Protein AF-A0A7K2T703-F1 (afdb_monomer)

Foldseek 3Di:
DALVVCCVVAPFFFWKWFWPPDDCVVDVPTATAGWTFHDRWDQDPVRFTWTDTPQDPDIGGVVRIGGDDPVVSVVCVVVVSHPRDQPFDKADAPPPVDPDIDGGDRVVPVLVSVLVNQQCCCAPVVRDDDPVSVVVCVVVVHDHRPSVVVVVVDPDDDDDDDDDDDDPVRVVVVVVVPDDPDVVVVVVVVVVVVVVVVVVVVVVVVVVVVVVVVVVCVVCVVVVVPPPPDDDDPPPPWWWWKAFLVRFIWIWDDADPNWTWIFTPDDPDTDIDTQVVRCVVRVHIDTPDTHD

Nearest PDB structures (foldseek):
  5xgg-assembly6_F  TM=4.079E-01  e=2.527E+00  Entamoeba histolytica
  5xgg-assembly1_A  TM=3.716E-01  e=1.627E+00  Entamoeba histolytica
  2otg-assembly1_A  TM=4.775E-01  e=7.596E+00  Placopecten magellanicus
  6a9c-assembly1_A  TM=3.805E-01  e=3.516E+00  Entamoeba histolytica
  1sr6-assembly1_A  TM=4.578E-01  e=8.479E+00  Argopecten irradians

pLDDT: mean 86.06, std 14.54, range [39.78, 98.56]

Solvent-accessible surface area (backbone atoms only — not comparable to full-atom values): 17291 Å² total; per-residue (Å²): 126,55,25,72,61,46,45,75,77,46,57,63,61,38,34,29,41,36,26,70,95,42,47,63,91,78,37,90,81,41,50,40,32,63,39,29,30,68,38,66,46,38,73,44,97,87,72,46,29,25,30,34,38,61,91,51,92,59,72,37,49,50,93,38,46,47,80,47,52,68,68,58,44,52,52,40,53,74,70,57,66,28,69,53,72,72,53,55,48,66,49,66,55,88,51,89,90,50,89,57,66,48,83,44,48,42,60,91,43,51,69,59,52,53,42,55,53,42,44,49,34,27,65,79,67,68,41,76,72,50,73,66,53,54,52,49,30,61,75,74,70,48,85,76,52,76,63,54,72,59,53,79,77,59,90,70,97,70,89,83,80,90,71,81,92,64,54,75,64,54,50,52,53,54,62,54,69,75,70,70,92,53,70,70,58,53,54,52,50,54,51,51,52,54,50,51,55,50,53,52,50,53,51,50,55,51,50,50,53,50,48,53,50,51,50,53,49,66,75,41,59,64,80,72,64,70,68,71,84,74,83,85,57,90,83,63,82,53,31,44,30,33,36,33,57,79,72,51,46,30,34,49,76,52,76,56,97,92,40,47,32,25,28,54,75,75,69,101,66,78,60,75,38,49,49,67,59,49,18,69,74,42,74,30,64,42,80,78,49,70,44,126

Secondary structure (DSSP, 8-state):
--HHHHHHH--TT-EEEE-SSS-TTT-TT---EEEEB-S--EE-TTS-EEE-BTT-SS-EEGGGEEE--HHHHHHHHHTT-S-----EEEEE-S-TT---EEEEEEGGGHHHHHHHHHHHHHHHS--PPPHHHHHHHHHHTPPPPHHHHHHTT--S-----------HHHHHHHHHHTT---HHHHHHHHHHHHHHHHHHHHHHHHHHHHHHHHHHHHH-GGGGT-PPPPP--TT--PEEEEEETTS-EEEEEEEETTEEEEEESS-SS---EEHHHHHHHHS-EEEEEEE-

Sequence (292 aa):
MSAKRWNASYPVGTPVFAYPGFRPEDASDARRLVTRTRTAAQQSSSGDPVVWVEGEGSYIVLTHVDPVTEAEWEKARAAGDGGGRVNISPVYCPDTSCFWSVHGIPDVYAEARAYHLSSHRAEEHGEPLTAEQVAYAKRVGHPLPNSLDTAAEKHDGQPVDSAPSRTVLDRARHALTARMTNAGLRVALESVTAHAARLEAERHTTNEALSEAVEALHADPDQTAEAPPRDDDASDNRRRLYLDGKGTAWISLYHDDGTEWIVPVQGEVAIERDARHVADETGSLREIGRCW

Radius of gyration: 30.08 Å; Cα contacts (8 Å, |Δi|>4): 348; chains: 1; bounding box: 68×64×77 Å

Mean predicted aligned error: 15.78 Å

Structure (mmCIF, N/CA/C/O backbone):
data_AF-A0A7K2T703-F1
#
_entry.id   AF-A0A7K2T703-F1
#
loop_
_atom_site.group_PDB
_atom_site.id
_atom_site.type_symbol
_atom_site.label_atom_id
_atom_site.label_alt_id
_atom_site.label_comp_id
_atom_site.label_asym_id
_atom_site.label_entity_id
_atom_site.label_seq_id
_atom_site.pdbx_PDB_ins_code
_atom_site.Cartn_x
_atom_site.Cartn_y
_atom_site.Cartn_z
_atom_site.occupancy
_atom_site.B_iso_or_equiv
_atom_site.auth_seq_id
_atom_site.auth_comp_id
_atom_site.auth_asym_id
_atom_site.auth_atom_id
_atom_site.pdbx_PDB_model_num
ATOM 1 N N . MET A 1 1 ? 19.958 -15.960 -21.373 1.00 93.19 1 MET A N 1
ATOM 2 C CA . MET A 1 1 ? 18.902 -16.109 -22.409 1.00 93.19 1 MET A CA 1
ATOM 3 C C . MET A 1 1 ? 18.399 -14.720 -22.773 1.00 93.19 1 MET A C 1
ATOM 5 O O . MET A 1 1 ? 18.136 -13.973 -21.850 1.00 93.19 1 MET A O 1
ATOM 9 N N . SER A 1 2 ? 18.317 -14.334 -24.054 1.00 97.56 2 SER A N 1
ATOM 10 C CA . SER A 1 2 ? 17.863 -12.979 -24.431 1.00 97.56 2 SER A CA 1
ATOM 11 C C . SER A 1 2 ? 16.342 -12.820 -24.330 1.00 97.56 2 SER A C 1
ATOM 13 O O . SER A 1 2 ? 15.610 -13.799 -24.488 1.00 97.56 2 SER A O 1
ATOM 15 N N . ALA A 1 3 ? 15.863 -11.581 -24.158 1.00 97.69 3 ALA A N 1
ATOM 16 C CA . ALA A 1 3 ? 14.432 -11.264 -24.102 1.00 97.69 3 ALA A CA 1
ATOM 17 C C . ALA A 1 3 ? 13.675 -11.726 -25.363 1.00 97.69 3 ALA A C 1
ATOM 19 O O . ALA A 1 3 ? 12.614 -12.338 -25.273 1.00 97.69 3 ALA A O 1
ATOM 20 N N . LYS A 1 4 ? 14.266 -11.531 -26.553 1.00 98.06 4 LYS A N 1
ATOM 21 C CA . LYS A 1 4 ? 13.686 -11.996 -27.825 1.00 98.06 4 LYS A CA 1
ATOM 22 C C . LYS A 1 4 ? 13.500 -13.515 -27.856 1.00 98.06 4 LYS A C 1
ATOM 24 O O . LYS A 1 4 ? 12.464 -13.990 -28.310 1.00 98.06 4 LYS A O 1
ATOM 29 N N . ARG A 1 5 ? 14.497 -14.276 -27.387 1.00 98.31 5 ARG A N 1
ATOM 30 C CA . ARG A 1 5 ? 14.418 -15.743 -27.344 1.00 98.31 5 ARG A CA 1
ATOM 31 C C . ARG A 1 5 ? 13.380 -16.212 -26.326 1.00 98.31 5 ARG A C 1
ATOM 33 O O . ARG A 1 5 ? 12.645 -17.138 -26.630 1.00 98.31 5 ARG A O 1
ATOM 40 N N . TRP A 1 6 ? 13.300 -15.556 -25.169 1.00 98.31 6 TRP A N 1
ATOM 41 C CA . TRP A 1 6 ? 12.278 -15.839 -24.162 1.00 98.31 6 TRP A CA 1
ATOM 42 C C . TRP A 1 6 ? 10.866 -15.641 -24.713 1.00 98.31 6 TRP A C 1
ATOM 44 O O . TRP A 1 6 ? 10.077 -16.576 -24.698 1.00 98.31 6 TRP A O 1
ATOM 54 N N . ASN A 1 7 ? 10.575 -14.466 -25.278 1.00 98.25 7 ASN A N 1
ATOM 55 C CA . ASN A 1 7 ? 9.239 -14.132 -25.785 1.00 98.25 7 ASN A CA 1
ATOM 56 C C . ASN A 1 7 ? 8.781 -15.046 -26.931 1.00 98.25 7 ASN A C 1
ATOM 58 O O . ASN A 1 7 ? 7.585 -15.237 -27.118 1.00 98.25 7 ASN A O 1
ATOM 62 N N . ALA A 1 8 ? 9.718 -15.613 -27.697 1.00 98.06 8 ALA A N 1
ATOM 63 C CA . ALA A 1 8 ? 9.401 -16.594 -28.732 1.00 98.06 8 ALA A CA 1
ATOM 64 C C . ALA A 1 8 ? 8.949 -17.949 -28.153 1.00 98.06 8 ALA A C 1
ATOM 66 O O . ALA A 1 8 ? 8.177 -18.654 -28.795 1.00 98.06 8 ALA A O 1
ATOM 67 N N . SER A 1 9 ? 9.435 -18.314 -26.964 1.00 98.25 9 SER A N 1
ATOM 68 C CA . SER A 1 9 ? 9.106 -19.573 -26.284 1.00 98.25 9 SER A CA 1
ATOM 69 C C . SER A 1 9 ? 7.953 -19.438 -25.286 1.00 98.25 9 SER A C 1
ATOM 71 O O . SER A 1 9 ? 7.211 -20.396 -25.094 1.00 98.25 9 SER A O 1
ATOM 73 N N . TYR A 1 10 ? 7.816 -18.275 -24.646 1.00 98.25 10 TYR A N 1
ATOM 74 C CA . TYR A 1 10 ? 6.985 -18.078 -23.459 1.00 98.25 10 TYR A CA 1
ATOM 75 C C . TYR A 1 10 ? 6.178 -16.773 -23.577 1.00 98.25 10 TYR A C 1
ATOM 77 O O . TYR A 1 10 ? 6.732 -15.688 -23.361 1.00 98.25 10 TYR A O 1
ATOM 85 N N . PRO A 1 11 ? 4.881 -16.835 -23.939 1.00 98.19 11 PRO A N 1
ATOM 86 C CA . PRO A 1 11 ? 4.029 -15.650 -24.006 1.00 98.19 11 PRO A CA 1
ATOM 87 C C . PRO A 1 11 ? 3.750 -15.055 -22.613 1.00 98.19 11 PRO A C 1
ATOM 89 O O . PRO A 1 11 ? 4.030 -15.658 -21.574 1.00 98.19 11 PRO A O 1
ATOM 92 N N . VAL A 1 12 ? 3.169 -13.855 -22.575 1.00 98.50 12 VAL A N 1
ATOM 93 C CA . VAL A 1 12 ? 2.654 -13.259 -21.329 1.00 98.50 12 VAL A CA 1
ATOM 94 C C . VAL A 1 12 ? 1.600 -14.183 -20.707 1.00 98.50 12 VAL A C 1
ATOM 96 O O . VAL A 1 12 ? 0.804 -14.776 -21.432 1.00 98.50 12 VAL A O 1
ATOM 99 N N . GLY A 1 13 ? 1.608 -14.326 -19.381 1.00 97.75 13 GLY A N 1
ATOM 100 C CA . GLY A 1 13 ? 0.759 -15.265 -18.642 1.00 97.75 13 GLY A CA 1
ATOM 101 C C . GLY A 1 13 ? 1.378 -16.654 -18.445 1.00 97.75 13 GLY A C 1
ATOM 102 O O . GLY A 1 13 ? 0.741 -17.522 -17.839 1.00 97.75 13 GLY A O 1
ATOM 103 N N . THR A 1 14 ? 2.611 -16.874 -18.922 1.00 98.50 14 THR A N 1
ATOM 104 C CA . THR A 1 14 ? 3.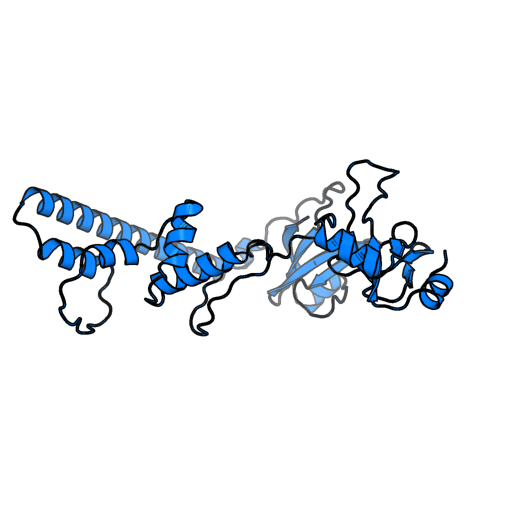345 -18.133 -18.712 1.00 98.50 14 THR A CA 1
ATOM 105 C C . THR A 1 14 ? 3.534 -18.387 -17.209 1.00 98.50 14 THR A C 1
ATOM 107 O O . THR A 1 14 ? 4.021 -17.485 -16.516 1.00 98.50 14 THR A O 1
ATOM 110 N N . PRO A 1 15 ? 3.179 -19.582 -16.696 1.00 98.31 15 PRO A N 1
ATOM 111 C CA . PRO A 1 15 ? 3.488 -19.987 -15.329 1.00 98.31 15 PRO A CA 1
ATOM 112 C C . PRO A 1 15 ? 4.994 -20.030 -15.077 1.00 98.31 15 PRO A C 1
ATOM 114 O O . PRO A 1 15 ? 5.756 -20.585 -15.872 1.00 98.31 15 PRO A O 1
ATOM 117 N N . VAL A 1 16 ? 5.432 -19.457 -13.960 1.00 98.12 16 VAL A N 1
ATOM 118 C CA . VAL A 1 16 ? 6.849 -19.404 -13.588 1.00 98.12 16 VAL A CA 1
ATOM 119 C C . VAL A 1 16 ? 7.045 -19.622 -12.090 1.00 98.12 16 VAL A C 1
ATOM 121 O O . VAL A 1 16 ? 6.192 -19.265 -11.268 1.00 98.12 16 VAL A O 1
ATOM 124 N N . PHE A 1 17 ? 8.217 -20.139 -11.732 1.00 97.56 17 PHE A N 1
ATOM 125 C CA . PHE A 1 17 ? 8.816 -19.887 -10.428 1.00 97.56 17 PHE A CA 1
ATOM 126 C C . PHE A 1 17 ? 9.772 -18.707 -10.555 1.00 97.56 17 PHE A C 1
ATOM 128 O O . PHE A 1 17 ? 10.657 -18.715 -11.409 1.00 97.56 17 PHE A O 1
ATOM 135 N N . ALA A 1 18 ? 9.576 -17.678 -9.737 1.00 97.19 18 ALA A N 1
ATOM 136 C CA . ALA A 1 18 ? 10.393 -16.473 -9.784 1.00 97.19 18 ALA A CA 1
ATOM 137 C C . ALA A 1 18 ? 11.073 -16.211 -8.439 1.00 97.19 18 ALA A C 1
ATOM 139 O O . ALA A 1 18 ? 10.474 -16.446 -7.388 1.00 97.19 18 ALA A O 1
ATOM 140 N N . TYR A 1 19 ? 12.308 -15.711 -8.481 1.00 96.81 19 TYR A N 1
ATOM 141 C CA . TYR A 1 19 ? 13.155 -15.525 -7.300 1.00 96.81 19 TYR A CA 1
ATOM 142 C C . TYR A 1 19 ? 13.650 -14.073 -7.215 1.00 96.81 19 TYR A C 1
ATOM 144 O O . TYR A 1 19 ? 14.716 -13.737 -7.746 1.00 96.81 19 TYR A O 1
ATOM 152 N N . PRO A 1 20 ? 12.867 -13.164 -6.601 1.00 95.50 20 PRO A N 1
ATOM 153 C CA . PRO A 1 20 ? 13.297 -11.787 -6.393 1.00 95.50 20 PRO A CA 1
ATOM 154 C C . PRO A 1 20 ? 14.575 -11.739 -5.544 1.00 95.50 20 PRO A C 1
ATOM 156 O O . PRO A 1 20 ? 14.622 -12.310 -4.457 1.00 95.50 20 PRO A O 1
ATOM 159 N N . GLY A 1 21 ? 15.603 -11.040 -6.025 1.00 94.00 21 GLY A N 1
ATOM 160 C CA . GLY A 1 21 ? 16.877 -10.884 -5.315 1.00 94.00 21 GLY A CA 1
ATOM 161 C C . GLY A 1 21 ? 17.908 -11.955 -5.668 1.00 94.00 21 GLY A C 1
ATOM 162 O O . GLY A 1 21 ? 18.882 -11.633 -6.337 1.00 94.00 21 GLY A O 1
ATOM 163 N N . PHE A 1 22 ? 17.705 -13.204 -5.248 1.00 95.06 22 PHE A N 1
ATOM 164 C CA . PHE A 1 22 ? 18.690 -14.292 -5.382 1.00 95.06 22 PHE A CA 1
ATOM 165 C C . PHE A 1 22 ? 18.015 -15.664 -5.504 1.00 95.06 22 PHE A C 1
ATOM 167 O O . PHE A 1 22 ? 16.868 -15.831 -5.082 1.00 95.06 22 PHE A O 1
ATOM 174 N N . ARG A 1 23 ? 18.706 -16.641 -6.110 1.00 96.81 23 ARG A N 1
ATOM 175 C CA . ARG A 1 23 ? 18.174 -17.998 -6.290 1.00 96.81 23 ARG A CA 1
ATOM 176 C C . ARG A 1 23 ? 18.425 -18.867 -5.040 1.00 96.81 23 ARG A C 1
ATOM 178 O O . ARG A 1 23 ? 19.314 -18.552 -4.248 1.00 96.81 23 ARG A O 1
ATOM 185 N N . PRO A 1 24 ? 17.674 -19.968 -4.842 1.00 94.94 24 PRO A N 1
ATOM 186 C CA . PRO A 1 24 ? 17.851 -20.863 -3.691 1.00 94.94 24 PRO A CA 1
ATOM 187 C C . PRO A 1 24 ? 19.241 -21.499 -3.570 1.00 94.94 24 PRO A C 1
ATOM 189 O O . PRO A 1 24 ? 19.661 -21.847 -2.470 1.00 94.94 24 PRO A O 1
ATOM 192 N N . GLU A 1 25 ? 19.958 -21.663 -4.682 1.00 95.94 25 GLU A N 1
ATOM 193 C CA . GLU A 1 25 ? 21.351 -22.119 -4.691 1.00 95.94 25 GLU A CA 1
ATOM 194 C C . GLU A 1 25 ? 22.343 -21.079 -4.149 1.00 95.94 25 GLU A C 1
ATOM 196 O O . GLU A 1 25 ? 23.418 -21.460 -3.686 1.00 95.94 25 GLU A O 1
ATOM 201 N N . ASP A 1 26 ? 21.979 -19.794 -4.168 1.00 95.25 26 ASP A N 1
ATOM 202 C CA . ASP A 1 26 ? 22.829 -18.698 -3.702 1.00 95.25 26 ASP A CA 1
ATOM 203 C C . ASP A 1 26 ? 22.584 -18.379 -2.220 1.00 95.25 26 ASP A C 1
ATOM 205 O O . ASP A 1 26 ? 23.511 -17.994 -1.506 1.00 95.25 26 ASP A O 1
ATOM 209 N N . ALA A 1 27 ? 21.348 -18.557 -1.737 1.00 92.12 27 ALA A N 1
ATOM 210 C CA . ALA A 1 27 ? 21.012 -18.417 -0.324 1.00 92.12 27 ALA A CA 1
ATOM 211 C C . ALA A 1 27 ? 19.783 -19.247 0.072 1.00 92.12 27 ALA A C 1
ATOM 213 O O . ALA A 1 27 ? 18.771 -19.308 -0.628 1.00 92.12 27 ALA A O 1
ATOM 214 N N . SER A 1 28 ? 19.858 -19.871 1.248 1.00 89.69 28 SER A N 1
ATOM 215 C CA . SER A 1 28 ? 18.841 -20.807 1.740 1.00 89.69 28 SER A CA 1
ATOM 216 C C . SER A 1 28 ? 17.505 -20.157 2.107 1.00 89.69 28 SER A C 1
ATOM 218 O O . SER A 1 28 ? 16.508 -20.855 2.255 1.00 89.69 28 SER A O 1
ATOM 220 N N . ASP A 1 29 ? 17.486 -18.840 2.298 1.00 87.62 29 ASP A N 1
ATOM 221 C CA . ASP A 1 29 ? 16.301 -18.036 2.598 1.00 87.62 29 ASP A CA 1
ATOM 222 C C . ASP A 1 29 ? 15.707 -17.368 1.345 1.00 87.62 29 ASP A C 1
ATOM 224 O O . ASP A 1 29 ? 14.839 -16.499 1.454 1.00 87.62 29 ASP A O 1
ATOM 228 N N . ALA A 1 30 ? 16.136 -17.785 0.146 1.00 91.19 30 ALA A N 1
ATOM 229 C CA . ALA A 1 30 ? 15.615 -17.269 -1.112 1.00 91.19 30 ALA A CA 1
ATOM 230 C C . ALA A 1 30 ? 14.094 -17.409 -1.193 1.00 91.19 30 ALA A C 1
ATOM 232 O O . ALA A 1 30 ? 13.519 -18.501 -1.124 1.00 91.19 30 ALA A O 1
ATOM 233 N N . ARG A 1 31 ? 13.427 -16.276 -1.405 1.00 93.06 31 ARG A N 1
ATOM 234 C CA . ARG A 1 31 ? 11.978 -16.226 -1.565 1.00 93.06 31 ARG A CA 1
ATOM 235 C C . ARG A 1 31 ? 11.591 -16.743 -2.950 1.00 93.06 31 ARG A C 1
ATOM 237 O O . ARG A 1 31 ? 11.877 -16.103 -3.958 1.00 93.06 31 ARG A O 1
ATOM 244 N N . ARG A 1 32 ? 10.861 -17.860 -2.998 1.00 94.69 32 ARG A N 1
ATOM 245 C CA . ARG A 1 32 ? 10.239 -18.375 -4.228 1.00 94.69 32 ARG A CA 1
ATOM 246 C C . ARG A 1 32 ? 8.814 -17.852 -4.392 1.00 94.69 32 ARG A C 1
ATOM 248 O O . ARG A 1 32 ? 7.971 -18.029 -3.513 1.00 94.69 32 ARG A O 1
ATOM 255 N N . LEU A 1 33 ? 8.523 -17.265 -5.548 1.00 94.81 33 LEU A N 1
ATOM 256 C CA . LEU A 1 33 ? 7.176 -16.914 -5.990 1.00 94.81 33 LEU A CA 1
ATOM 257 C C . LEU A 1 33 ? 6.643 -17.984 -6.942 1.00 94.81 33 LEU A C 1
ATOM 259 O O . LEU A 1 33 ? 7.320 -18.345 -7.900 1.00 94.81 33 LEU A O 1
ATOM 263 N N . VAL A 1 34 ? 5.412 -18.439 -6.715 1.00 95.38 34 VAL A N 1
ATOM 264 C CA . VAL A 1 34 ? 4.652 -19.272 -7.659 1.00 95.38 34 VAL A CA 1
ATOM 265 C C . VAL A 1 34 ? 3.646 -18.352 -8.347 1.00 95.38 34 VAL A C 1
ATOM 267 O O . VAL A 1 34 ? 2.673 -17.933 -7.727 1.00 95.38 34 VAL A O 1
ATOM 270 N N . THR A 1 35 ? 3.924 -17.945 -9.587 1.00 95.81 35 THR A N 1
ATOM 271 C CA . THR A 1 35 ? 3.255 -16.793 -10.225 1.00 95.81 35 THR A CA 1
ATOM 272 C C . THR A 1 35 ? 3.228 -16.927 -11.755 1.00 95.81 35 THR A C 1
ATOM 274 O O . THR A 1 35 ? 3.593 -17.972 -12.294 1.00 95.81 35 THR A O 1
ATOM 277 N N . ARG A 1 36 ? 2.758 -15.897 -12.463 1.00 98.12 36 ARG A N 1
ATOM 278 C CA . ARG A 1 36 ? 2.751 -15.795 -13.928 1.00 98.12 36 ARG A CA 1
ATOM 279 C C . ARG A 1 36 ? 3.462 -14.535 -14.393 1.00 98.12 36 ARG A C 1
ATOM 281 O O . ARG A 1 36 ? 3.519 -13.535 -13.674 1.00 98.12 36 ARG A O 1
ATOM 288 N N . THR A 1 37 ? 3.984 -14.560 -15.616 1.00 98.25 37 THR A N 1
ATOM 289 C CA . THR A 1 37 ? 4.517 -13.351 -16.256 1.00 98.25 37 THR A CA 1
ATOM 290 C C . THR A 1 37 ? 3.392 -12.357 -16.560 1.00 98.25 37 THR A C 1
ATOM 292 O O . THR A 1 37 ? 2.384 -12.706 -17.168 1.00 98.25 37 THR A O 1
ATOM 295 N N . ARG A 1 38 ? 3.573 -11.095 -16.163 1.00 98.06 38 ARG A N 1
ATOM 296 C CA . ARG A 1 38 ? 2.638 -9.983 -16.411 1.00 98.06 38 ARG A CA 1
ATOM 297 C C . ARG A 1 38 ? 2.985 -9.196 -17.675 1.00 98.06 38 ARG A C 1
ATOM 299 O O . ARG A 1 38 ? 2.127 -8.538 -18.253 1.00 98.06 38 ARG A O 1
ATOM 306 N N . THR A 1 39 ? 4.242 -9.245 -18.110 1.00 98.19 39 THR A N 1
ATOM 307 C CA . THR A 1 39 ? 4.729 -8.526 -19.294 1.00 98.19 39 THR A CA 1
ATOM 308 C C . THR A 1 39 ? 5.497 -9.457 -20.220 1.00 98.19 39 THR A C 1
ATOM 310 O O . THR A 1 39 ? 5.938 -10.535 -19.821 1.00 98.19 39 THR A O 1
ATOM 313 N N . ALA A 1 40 ? 5.709 -9.018 -21.462 1.00 98.44 40 ALA A N 1
ATOM 314 C CA . ALA A 1 40 ? 6.769 -9.588 -22.283 1.00 98.44 40 ALA A CA 1
ATOM 315 C C . ALA A 1 40 ? 8.130 -9.300 -21.624 1.00 98.44 40 ALA A C 1
ATOM 317 O O . ALA A 1 40 ? 8.278 -8.300 -20.911 1.00 98.44 40 ALA A O 1
ATOM 318 N N . ALA A 1 41 ? 9.122 -10.153 -21.868 1.00 98.50 41 ALA A N 1
ATOM 319 C CA . ALA A 1 41 ? 10.489 -9.882 -21.457 1.00 98.50 41 ALA A CA 1
ATOM 320 C C . ALA A 1 41 ? 11.048 -8.681 -22.232 1.00 98.50 41 ALA A C 1
ATOM 322 O O . ALA A 1 41 ? 10.825 -8.554 -23.442 1.00 98.50 41 ALA A O 1
ATOM 323 N N . GLN A 1 42 ? 11.790 -7.822 -21.542 1.00 98.31 42 GLN A N 1
ATOM 324 C CA . GLN A 1 42 ? 12.392 -6.602 -22.079 1.00 98.31 42 GLN A CA 1
ATOM 325 C C . GLN A 1 42 ? 13.859 -6.500 -21.658 1.00 98.31 42 GLN A C 1
ATOM 327 O O . GLN A 1 42 ? 14.325 -7.260 -20.814 1.00 98.31 42 GLN A O 1
ATOM 332 N N . GLN A 1 43 ? 14.595 -5.582 -22.275 1.00 98.31 43 GLN A N 1
ATOM 333 C CA . GLN A 1 43 ? 15.959 -5.254 -21.877 1.00 98.31 43 GLN A CA 1
ATOM 334 C C . GLN A 1 43 ? 15.899 -4.154 -20.809 1.00 98.31 43 GLN A C 1
ATOM 336 O O . GLN A 1 43 ? 15.307 -3.107 -21.063 1.00 98.31 43 GLN A O 1
ATOM 341 N N . SER A 1 44 ? 16.473 -4.381 -19.629 1.00 96.94 44 SER A N 1
ATOM 342 C CA . SER A 1 44 ? 16.646 -3.330 -18.623 1.00 96.94 44 SER A CA 1
ATOM 343 C C . SER A 1 44 ? 17.663 -2.286 -19.095 1.00 96.94 44 SER A C 1
ATOM 345 O O . SER A 1 44 ? 18.453 -2.528 -20.013 1.00 96.94 44 SER A O 1
ATOM 347 N N . SER A 1 45 ? 17.704 -1.141 -18.413 1.00 93.94 45 SER A N 1
ATOM 348 C CA . SER A 1 45 ? 18.747 -0.126 -18.609 1.00 93.94 45 SER A CA 1
ATOM 349 C C . SER A 1 45 ? 20.160 -0.643 -18.305 1.00 93.94 45 SER A C 1
ATOM 351 O O . SER A 1 45 ? 21.117 -0.144 -18.890 1.00 93.94 45 SER A O 1
ATOM 353 N N . SER A 1 46 ? 20.302 -1.666 -17.453 1.00 94.19 46 SER A N 1
ATOM 354 C CA . SER A 1 46 ? 21.583 -2.334 -17.169 1.00 94.19 46 SER A CA 1
ATOM 355 C C . SER A 1 46 ? 22.033 -3.305 -18.265 1.00 94.19 46 SER A C 1
ATOM 357 O O . SER A 1 46 ? 23.151 -3.807 -18.210 1.00 94.19 46 SER A O 1
ATOM 359 N N . GLY A 1 47 ? 21.193 -3.579 -19.269 1.00 96.69 47 GLY A N 1
ATOM 360 C CA . GLY A 1 47 ? 21.508 -4.557 -20.310 1.00 96.69 47 GLY A CA 1
ATOM 361 C C . GLY A 1 47 ? 21.176 -6.003 -19.930 1.00 96.69 47 GLY A C 1
ATOM 362 O O . GLY A 1 47 ? 21.545 -6.922 -20.666 1.00 96.69 47 GLY A O 1
ATOM 363 N N . ASP A 1 48 ? 20.377 -6.218 -18.882 1.00 98.06 48 ASP A N 1
ATOM 364 C CA . ASP A 1 48 ? 19.875 -7.538 -18.487 1.00 98.06 48 ASP A CA 1
ATOM 365 C C . ASP A 1 48 ? 18.463 -7.798 -19.028 1.00 98.06 48 ASP A C 1
ATOM 367 O O . ASP A 1 48 ? 17.630 -6.889 -19.077 1.00 98.06 48 ASP A O 1
ATOM 371 N N . PRO A 1 49 ? 18.152 -9.016 -19.491 1.00 98.31 49 PRO A N 1
ATOM 372 C CA . PRO A 1 49 ? 16.805 -9.352 -19.915 1.00 98.31 49 PRO A CA 1
ATOM 373 C C . PRO A 1 49 ? 15.935 -9.613 -18.681 1.00 98.31 49 PRO A C 1
ATOM 375 O O . PRO A 1 49 ? 16.275 -10.451 -17.845 1.00 98.31 49 PRO A O 1
ATOM 378 N N . VAL A 1 50 ? 14.804 -8.920 -18.577 1.00 98.50 50 VAL A N 1
ATOM 379 C CA . VAL A 1 50 ? 13.942 -8.894 -17.387 1.00 98.50 50 VAL A CA 1
ATOM 380 C C . VAL A 1 50 ? 12.471 -9.106 -17.741 1.00 98.50 50 VAL A C 1
ATOM 382 O O . VAL A 1 50 ? 12.061 -8.876 -18.879 1.00 98.50 50 VAL A O 1
ATOM 385 N N . VAL A 1 51 ? 11.663 -9.517 -16.766 1.00 98.56 51 VAL A N 1
ATOM 386 C CA . VAL A 1 51 ? 10.203 -9.656 -16.879 1.00 98.56 51 VAL A CA 1
ATOM 387 C C . VAL A 1 51 ? 9.526 -9.206 -15.584 1.00 98.56 51 VAL A C 1
ATOM 389 O O . VAL A 1 51 ? 10.111 -9.316 -14.510 1.00 98.56 51 VAL A O 1
ATOM 392 N N . TRP A 1 52 ? 8.289 -8.720 -15.656 1.00 98.12 52 TRP A N 1
ATOM 393 C CA . TRP A 1 52 ? 7.460 -8.501 -14.470 1.00 98.12 52 TRP A CA 1
ATOM 394 C C . TRP A 1 52 ? 6.546 -9.696 -14.257 1.00 98.12 52 TRP A C 1
ATOM 396 O O . TRP A 1 52 ? 6.036 -10.272 -15.220 1.00 98.12 52 TRP A O 1
ATOM 406 N N . VAL A 1 53 ? 6.294 -10.033 -12.998 1.00 97.38 53 VAL A N 1
ATOM 407 C CA . VAL A 1 53 ? 5.403 -11.129 -12.609 1.00 97.38 53 VAL A CA 1
ATOM 408 C C . VAL A 1 53 ? 4.259 -10.620 -11.740 1.00 97.38 53 VAL A C 1
ATOM 410 O O . VAL A 1 53 ? 4.331 -9.532 -11.166 1.00 97.38 53 VAL A O 1
ATOM 413 N N . GLU A 1 54 ? 3.176 -11.384 -11.657 1.00 94.88 54 GLU A N 1
ATOM 414 C CA . GLU A 1 54 ? 2.045 -11.042 -10.794 1.00 94.88 54 GLU A CA 1
ATOM 415 C C . GLU A 1 54 ? 2.463 -11.038 -9.313 1.00 94.88 54 GLU A C 1
ATOM 417 O O . GLU A 1 54 ? 3.209 -11.907 -8.854 1.00 94.88 54 GLU A O 1
ATOM 422 N N . GLY A 1 55 ? 1.981 -10.042 -8.564 1.00 90.00 55 GLY A N 1
ATOM 423 C CA . GLY A 1 55 ? 2.255 -9.879 -7.133 1.00 90.00 55 GLY A CA 1
ATOM 424 C C . GLY A 1 55 ? 3.607 -9.242 -6.777 1.00 90.00 55 GLY A C 1
ATOM 425 O O . GLY A 1 55 ? 3.807 -8.904 -5.608 1.00 90.00 55 GLY A O 1
ATOM 426 N N . GLU A 1 56 ? 4.504 -9.019 -7.743 1.00 94.31 56 GLU A N 1
ATOM 427 C CA . GLU A 1 56 ? 5.821 -8.407 -7.511 1.00 94.31 56 GLU A CA 1
ATOM 428 C C . GLU A 1 56 ? 5.918 -7.010 -8.146 1.00 94.31 56 GLU A C 1
ATOM 430 O O . GLU A 1 56 ? 5.451 -6.770 -9.264 1.00 94.31 56 GLU A O 1
ATOM 435 N N . GLY A 1 57 ? 6.457 -6.054 -7.382 1.00 92.31 57 GLY A N 1
ATOM 436 C CA . GLY A 1 57 ? 6.500 -4.645 -7.790 1.00 92.31 57 GLY A CA 1
ATOM 437 C C . GLY A 1 57 ? 7.657 -4.338 -8.740 1.00 92.31 57 GLY A C 1
ATOM 438 O O . GLY A 1 57 ? 7.528 -3.498 -9.631 1.00 92.31 57 GLY A O 1
ATOM 439 N N . SER A 1 58 ? 8.770 -5.045 -8.568 1.00 94.38 58 SER A N 1
ATOM 440 C CA . SER A 1 58 ? 9.975 -4.917 -9.379 1.00 94.38 58 SER A CA 1
ATOM 441 C C . SER A 1 58 ? 10.000 -5.921 -10.535 1.00 94.38 58 SER A C 1
ATOM 443 O O . SER A 1 58 ? 9.265 -6.911 -10.563 1.00 94.38 58 SER A O 1
ATOM 445 N N . TYR A 1 59 ? 10.854 -5.647 -11.521 1.00 96.94 59 TYR A N 1
ATOM 446 C CA . TYR A 1 59 ? 11.190 -6.633 -12.540 1.00 96.94 59 TYR A CA 1
ATOM 447 C C . TYR A 1 59 ? 12.124 -7.705 -11.973 1.00 96.94 59 TYR A C 1
ATOM 449 O O . TYR A 1 59 ? 12.876 -7.468 -11.029 1.00 96.94 59 TYR A O 1
ATOM 457 N N . ILE A 1 60 ? 12.111 -8.878 -12.599 1.00 98.00 60 ILE A N 1
ATOM 458 C CA . ILE A 1 60 ? 12.951 -10.021 -12.254 1.00 98.00 60 ILE A CA 1
ATOM 459 C C . ILE A 1 60 ? 13.800 -10.369 -13.476 1.00 98.00 60 ILE A C 1
ATOM 461 O O . ILE A 1 60 ? 13.282 -10.509 -14.587 1.00 98.00 60 ILE A O 1
ATOM 465 N N . VAL A 1 61 ? 15.114 -10.483 -13.283 1.00 98.06 61 VAL A N 1
ATOM 466 C CA . VAL A 1 61 ? 16.048 -10.895 -14.340 1.00 98.06 61 VAL A CA 1
ATOM 467 C C . VAL A 1 61 ? 15.710 -12.319 -14.776 1.00 98.06 61 VAL A C 1
ATOM 469 O O . VAL A 1 61 ? 15.442 -13.172 -13.938 1.00 98.06 61 VAL A O 1
ATOM 472 N N . LEU A 1 62 ? 15.732 -12.612 -16.081 1.00 98.25 62 LEU A N 1
ATOM 473 C CA . LEU A 1 62 ? 15.336 -13.927 -16.611 1.00 98.25 62 LEU A CA 1
ATOM 474 C C . LEU A 1 62 ? 16.197 -15.088 -16.098 1.00 98.25 62 LEU A C 1
ATOM 476 O O . LEU A 1 62 ? 15.780 -16.237 -16.178 1.00 98.25 62 LEU A O 1
ATOM 480 N N . THR A 1 63 ? 17.396 -14.820 -15.584 1.00 97.75 63 THR A N 1
ATOM 481 C CA . THR A 1 63 ? 18.205 -15.832 -14.894 1.00 97.75 63 THR A CA 1
ATOM 482 C C . THR A 1 63 ? 17.583 -16.271 -13.571 1.00 97.75 63 THR A C 1
ATOM 484 O O . THR A 1 63 ? 17.977 -17.308 -13.065 1.00 97.75 63 THR A O 1
ATOM 487 N N . HIS A 1 64 ? 16.627 -15.523 -13.016 1.00 97.88 64 HIS A N 1
ATOM 488 C CA . HIS A 1 64 ? 15.911 -15.792 -11.763 1.00 97.88 64 HIS A CA 1
ATOM 489 C C . HIS A 1 64 ? 14.437 -16.156 -12.018 1.00 97.88 64 HIS A C 1
ATOM 491 O O . HIS A 1 64 ? 13.583 -15.998 -11.142 1.00 97.88 64 HIS A O 1
ATOM 497 N N . VAL A 1 65 ? 14.114 -16.602 -13.234 1.00 98.25 65 VAL A N 1
ATOM 498 C CA . VAL A 1 65 ? 12.764 -17.014 -13.621 1.00 98.25 65 VAL A CA 1
ATOM 499 C C . VAL A 1 65 ? 12.843 -18.368 -14.307 1.00 98.25 65 VAL A C 1
ATOM 501 O O . VAL A 1 65 ? 13.419 -18.495 -15.386 1.00 98.25 65 VAL A O 1
ATOM 504 N N . ASP A 1 66 ? 12.218 -19.366 -13.695 1.00 98.06 66 ASP A N 1
ATOM 505 C CA . ASP A 1 66 ? 12.108 -20.708 -14.247 1.00 98.06 66 ASP A CA 1
ATOM 506 C C . ASP A 1 66 ? 10.689 -20.885 -14.813 1.00 98.06 66 ASP A C 1
ATOM 508 O O . ASP A 1 66 ? 9.725 -20.891 -14.041 1.00 98.06 66 ASP A O 1
ATOM 512 N N . PRO A 1 67 ? 10.512 -20.991 -16.143 1.00 98.25 67 PRO A N 1
ATOM 513 C CA . PRO A 1 67 ? 9.214 -21.313 -16.719 1.00 98.25 67 PRO A CA 1
ATOM 514 C C . PRO A 1 67 ? 8.839 -22.746 -16.350 1.00 98.25 67 PRO A C 1
ATOM 516 O O . PRO A 1 67 ? 9.668 -23.653 -16.433 1.00 98.25 67 PRO A O 1
ATOM 519 N N . VAL A 1 68 ? 7.587 -22.943 -15.952 1.00 98.25 68 VAL A N 1
ATOM 520 C CA . VAL A 1 68 ? 7.068 -24.244 -15.520 1.00 98.25 68 VAL A CA 1
ATOM 521 C C . VAL A 1 68 ? 5.796 -24.591 -16.273 1.00 98.25 68 VAL A C 1
ATOM 523 O O . VAL A 1 68 ? 5.146 -23.740 -16.884 1.00 98.25 68 VAL A O 1
ATOM 526 N N . THR A 1 69 ? 5.434 -25.866 -16.247 1.00 98.25 69 THR A N 1
ATOM 527 C CA . THR A 1 69 ? 4.149 -26.306 -16.784 1.00 98.25 69 THR A CA 1
ATOM 528 C C . THR A 1 69 ? 2.998 -25.860 -15.881 1.00 98.25 69 THR A C 1
ATOM 530 O O . THR A 1 69 ? 3.163 -25.630 -14.682 1.00 98.25 69 THR A O 1
ATOM 533 N N . GLU A 1 70 ? 1.796 -25.786 -16.450 1.00 97.31 70 GLU A N 1
ATOM 534 C CA . GLU A 1 70 ? 0.573 -25.459 -15.709 1.00 97.31 70 GLU A CA 1
ATOM 535 C C . GLU A 1 70 ? 0.345 -26.428 -14.531 1.00 97.31 70 GLU A C 1
ATOM 537 O O . GLU A 1 70 ? 0.049 -26.003 -13.420 1.00 97.31 70 GLU A O 1
ATOM 542 N N . ALA A 1 71 ? 0.604 -27.725 -14.735 1.00 97.50 71 ALA A N 1
ATOM 543 C CA . ALA A 1 71 ? 0.463 -28.743 -13.695 1.00 97.50 71 ALA A CA 1
ATOM 544 C C . ALA A 1 71 ? 1.463 -28.566 -12.534 1.00 97.50 71 ALA A C 1
ATOM 546 O O . ALA A 1 71 ? 1.106 -28.742 -11.368 1.00 97.50 71 ALA A O 1
ATOM 547 N N . GLU A 1 72 ? 2.719 -28.212 -12.828 1.00 97.44 72 GLU A N 1
ATOM 548 C CA . GLU A 1 72 ? 3.724 -27.913 -11.797 1.00 97.44 72 GLU A CA 1
ATOM 549 C C . GLU A 1 72 ? 3.357 -26.655 -11.009 1.00 97.44 72 GLU A C 1
ATOM 551 O O . GLU A 1 72 ? 3.485 -26.637 -9.782 1.00 97.44 72 GLU A O 1
ATOM 556 N N . TRP A 1 73 ? 2.859 -25.629 -11.701 1.00 96.00 73 TRP A N 1
ATOM 557 C CA . TRP A 1 73 ? 2.393 -24.392 -11.085 1.00 96.00 73 TRP A CA 1
ATOM 558 C C . TRP A 1 73 ? 1.196 -24.627 -10.160 1.00 96.00 73 TRP A C 1
ATOM 560 O O . TRP A 1 73 ? 1.229 -24.202 -9.006 1.00 96.00 73 TRP A O 1
ATOM 570 N N . GLU A 1 74 ? 0.171 -25.355 -10.612 1.00 94.00 74 GLU A N 1
ATOM 571 C CA . GLU A 1 74 ? -0.999 -25.688 -9.793 1.00 94.00 74 GLU A CA 1
ATOM 572 C C . GLU A 1 74 ? -0.616 -26.502 -8.557 1.00 94.00 74 GLU A C 1
ATOM 574 O O . GLU A 1 74 ? -1.082 -26.202 -7.455 1.00 94.00 74 GLU A O 1
ATOM 579 N N . LYS A 1 75 ? 0.275 -27.489 -8.718 1.00 93.69 75 LYS A N 1
ATOM 580 C CA . LYS A 1 75 ? 0.791 -28.295 -7.608 1.00 93.69 75 LYS A CA 1
ATOM 581 C C . LYS A 1 75 ? 1.532 -27.434 -6.583 1.00 93.69 75 LYS A C 1
ATOM 583 O O . LYS A 1 75 ? 1.261 -27.550 -5.390 1.00 93.69 75 LYS A O 1
ATOM 588 N N . ALA A 1 76 ? 2.440 -26.566 -7.030 1.00 91.62 76 ALA A N 1
ATOM 589 C CA . ALA A 1 76 ? 3.197 -25.681 -6.145 1.00 91.62 76 ALA A CA 1
ATOM 590 C C . ALA A 1 76 ? 2.293 -24.648 -5.451 1.00 91.62 76 ALA A C 1
ATOM 592 O O . ALA A 1 76 ? 2.473 -24.353 -4.271 1.00 91.62 76 ALA A O 1
ATOM 593 N N . ARG A 1 77 ? 1.276 -24.141 -6.160 1.00 88.38 77 ARG A N 1
ATOM 594 C CA . ARG A 1 77 ? 0.264 -23.239 -5.602 1.00 88.38 77 ARG A CA 1
ATOM 595 C C . ARG A 1 77 ? -0.563 -23.931 -4.518 1.00 88.38 77 ARG A C 1
ATOM 597 O O . ARG A 1 77 ? -0.782 -23.344 -3.465 1.00 88.38 77 ARG A O 1
ATOM 604 N N . ALA A 1 78 ? -0.995 -25.169 -4.754 1.00 86.75 78 ALA A N 1
ATOM 605 C CA . ALA A 1 78 ? -1.760 -25.954 -3.785 1.00 86.75 78 ALA A CA 1
ATOM 606 C C . ALA A 1 78 ? -0.943 -26.318 -2.533 1.00 86.75 78 ALA A C 1
ATOM 608 O O . ALA A 1 78 ? -1.507 -26.404 -1.445 1.00 86.75 78 ALA A O 1
ATOM 609 N N . ALA A 1 79 ? 0.374 -26.496 -2.671 1.00 87.19 79 ALA A N 1
ATOM 610 C CA . ALA A 1 79 ? 1.276 -26.741 -1.546 1.00 87.19 79 ALA A CA 1
ATOM 611 C C . ALA A 1 79 ? 1.504 -25.502 -0.658 1.00 87.19 79 ALA A C 1
ATOM 613 O O . ALA A 1 79 ? 2.022 -25.632 0.446 1.00 87.19 79 ALA A O 1
ATOM 614 N N . GLY A 1 80 ? 1.120 -24.303 -1.117 1.00 80.00 80 GLY A N 1
ATOM 615 C CA . GLY A 1 80 ? 1.427 -23.054 -0.418 1.00 80.00 80 GLY A CA 1
ATOM 616 C C . GLY A 1 80 ? 2.905 -22.657 -0.505 1.00 80.00 80 GLY A C 1
ATOM 617 O O . GLY A 1 80 ? 3.328 -21.736 0.184 1.00 80.00 80 GLY A O 1
ATOM 618 N N . ASP A 1 81 ? 3.692 -23.303 -1.372 1.00 72.12 81 ASP A N 1
ATOM 619 C CA . ASP A 1 81 ? 5.140 -23.080 -1.462 1.00 72.12 81 ASP A CA 1
ATOM 620 C C . ASP A 1 81 ? 5.529 -21.790 -2.211 1.00 72.12 81 ASP A C 1
ATOM 622 O O . ASP A 1 81 ? 6.709 -21.525 -2.473 1.00 72.12 81 ASP A O 1
ATOM 626 N N . GLY A 1 82 ? 4.543 -21.009 -2.643 1.00 60.72 82 GLY A N 1
ATOM 627 C CA . GLY A 1 82 ? 4.782 -19.639 -3.044 1.00 60.72 82 GLY A CA 1
ATOM 628 C C . GLY A 1 82 ? 4.796 -18.811 -1.779 1.00 60.72 82 GLY A C 1
ATOM 629 O O . GLY A 1 82 ? 3.739 -18.629 -1.182 1.00 60.72 82 GLY A O 1
ATOM 630 N N . GLY A 1 83 ? 5.943 -18.228 -1.425 1.00 58.88 83 GLY A N 1
ATOM 631 C CA . GLY A 1 83 ? 6.030 -17.077 -0.519 1.00 58.88 83 GLY A CA 1
ATOM 632 C C . GLY A 1 83 ? 5.349 -15.846 -1.132 1.00 58.88 83 GLY A C 1
ATOM 633 O O . GLY A 1 83 ? 5.914 -14.748 -1.169 1.00 58.88 83 GLY A O 1
ATOM 634 N N . GLY A 1 84 ? 4.164 -16.050 -1.712 1.00 57.66 84 GLY A N 1
ATOM 635 C CA . GLY A 1 84 ? 3.299 -15.055 -2.282 1.00 57.66 84 GLY A CA 1
ATOM 636 C C . GLY A 1 84 ? 3.077 -14.017 -1.214 1.00 57.66 84 GLY A C 1
ATOM 637 O O . GLY A 1 84 ? 2.874 -14.332 -0.040 1.00 57.66 84 GLY A O 1
ATOM 638 N N . ARG A 1 85 ? 3.188 -12.758 -1.631 1.00 62.12 85 ARG A N 1
ATOM 639 C CA . ARG A 1 85 ? 2.702 -11.664 -0.811 1.00 62.12 85 ARG A CA 1
ATOM 640 C C . ARG A 1 85 ? 1.314 -12.070 -0.362 1.00 62.12 85 ARG A C 1
ATOM 642 O O . ARG A 1 85 ? 0.455 -12.376 -1.185 1.00 62.12 85 ARG A O 1
ATOM 649 N N . VAL A 1 86 ? 1.152 -12.149 0.946 1.00 73.12 86 VAL A N 1
ATOM 650 C CA . VAL A 1 86 ? -0.150 -12.317 1.544 1.00 73.12 86 VAL A CA 1
ATOM 651 C C . VAL A 1 86 ? -0.969 -11.144 1.018 1.00 73.12 86 VAL A C 1
ATOM 653 O O . VAL A 1 86 ? -0.641 -9.998 1.324 1.00 73.12 86 VAL A O 1
ATOM 656 N N . ASN A 1 87 ? -1.928 -11.402 0.124 1.00 77.62 87 ASN A N 1
ATOM 657 C CA . ASN A 1 87 ? -2.769 -10.330 -0.386 1.00 77.62 87 ASN A CA 1
ATOM 658 C C . ASN A 1 87 ? -3.542 -9.791 0.803 1.00 77.62 87 ASN A C 1
ATOM 660 O O . ASN A 1 87 ? -4.285 -10.520 1.450 1.00 77.62 87 ASN A O 1
ATOM 664 N N . ILE A 1 88 ? -3.287 -8.536 1.131 1.00 81.88 88 ILE A N 1
ATOM 665 C CA . ILE A 1 88 ? -3.898 -7.849 2.252 1.00 81.88 88 ILE A CA 1
ATOM 666 C C . ILE A 1 88 ? -4.953 -6.933 1.644 1.00 81.88 88 ILE A C 1
ATOM 668 O O . ILE A 1 88 ? -4.644 -5.833 1.189 1.00 81.88 88 ILE A O 1
ATOM 672 N N . SER A 1 89 ? -6.194 -7.413 1.586 1.00 82.69 89 SER A N 1
ATOM 673 C CA . SER A 1 89 ? -7.294 -6.632 1.027 1.00 82.69 89 SER A CA 1
ATOM 674 C C . SER A 1 89 ? -7.989 -5.839 2.136 1.00 82.69 89 SER A C 1
ATOM 676 O O . SER A 1 89 ? -8.454 -6.453 3.111 1.00 82.69 89 SER A O 1
ATOM 678 N N . PRO A 1 90 ? -8.128 -4.504 2.009 1.00 89.06 90 PRO A N 1
ATOM 679 C CA . PRO A 1 90 ? -8.963 -3.726 2.919 1.00 89.06 90 PRO A CA 1
ATOM 680 C C . PRO A 1 90 ? -10.385 -4.297 2.957 1.00 89.06 90 PRO A C 1
ATOM 682 O O . PRO A 1 90 ? -10.890 -4.830 1.965 1.00 89.06 90 PRO A O 1
ATOM 685 N N . VAL A 1 91 ? -11.006 -4.258 4.133 1.00 92.62 91 VAL A N 1
ATOM 686 C CA . VAL A 1 91 ? -12.407 -4.654 4.317 1.00 92.62 91 VAL A CA 1
ATOM 687 C C . VAL A 1 91 ? -13.206 -3.376 4.509 1.00 92.62 91 VAL A C 1
ATOM 689 O O . VAL A 1 91 ? -12.891 -2.587 5.399 1.00 92.62 91 VAL A O 1
ATOM 692 N N . TYR A 1 92 ? -14.221 -3.187 3.673 1.00 94.88 92 TYR A N 1
ATOM 693 C CA . TYR A 1 92 ? -15.120 -2.039 3.718 1.00 94.88 92 TYR A CA 1
ATOM 694 C C . TYR A 1 92 ? -16.509 -2.482 4.152 1.00 94.88 92 TYR A C 1
ATOM 696 O O . TYR A 1 92 ? -16.941 -3.596 3.835 1.00 94.88 92 TYR A O 1
ATOM 704 N N . CYS A 1 93 ? -17.215 -1.593 4.845 1.00 95.31 93 CYS A N 1
ATOM 705 C CA . CYS A 1 93 ? -18.643 -1.767 5.038 1.00 95.31 93 CYS A CA 1
ATOM 706 C C . CYS A 1 93 ? -19.368 -1.629 3.682 1.00 95.31 93 CYS A C 1
ATOM 708 O O . CYS A 1 93 ? -19.054 -0.709 2.928 1.00 95.31 93 CYS A O 1
ATOM 710 N N . PRO A 1 94 ? -20.311 -2.525 3.332 1.00 94.31 94 PRO A N 1
ATOM 711 C CA . PRO A 1 94 ? -21.079 -2.401 2.095 1.00 94.31 94 PRO A CA 1
ATOM 712 C C . PRO A 1 94 ? -22.117 -1.268 2.139 1.00 94.31 94 PRO A C 1
ATOM 714 O O . PRO A 1 94 ? -22.649 -0.907 1.092 1.00 94.31 94 PRO A O 1
ATOM 717 N N . ASP A 1 95 ? -22.424 -0.717 3.319 1.00 92.94 95 ASP A N 1
ATOM 718 C CA . ASP A 1 95 ? -23.273 0.468 3.434 1.00 92.94 95 ASP A CA 1
ATOM 719 C C . ASP A 1 95 ? -22.502 1.709 2.962 1.00 92.94 95 ASP A C 1
ATOM 721 O O . ASP A 1 95 ? -21.517 2.119 3.575 1.00 92.94 95 ASP A O 1
ATOM 725 N N . THR A 1 96 ? -22.976 2.333 1.882 1.00 93.06 96 THR A N 1
ATOM 726 C CA . THR A 1 96 ? -22.343 3.506 1.257 1.00 93.06 96 THR A CA 1
ATOM 727 C C . THR A 1 96 ? -22.312 4.750 2.144 1.00 93.06 96 THR A C 1
ATOM 729 O O . THR A 1 96 ? -21.572 5.684 1.849 1.00 93.06 96 THR A O 1
ATOM 732 N N . SER A 1 97 ? -23.125 4.794 3.201 1.00 93.94 97 SER A N 1
ATOM 733 C CA . SER A 1 97 ? -23.123 5.878 4.186 1.00 93.94 97 SER A CA 1
ATOM 734 C C . SER A 1 97 ? -22.129 5.650 5.332 1.00 93.94 97 SER A C 1
ATOM 736 O O . SER A 1 97 ? -21.884 6.559 6.127 1.00 93.94 97 SER A O 1
ATOM 738 N N . CYS A 1 98 ? -21.533 4.456 5.415 1.00 91.50 98 CYS A N 1
ATOM 739 C CA . CYS A 1 98 ? -20.602 4.082 6.465 1.00 91.50 98 CYS A CA 1
ATOM 740 C C . CYS A 1 98 ? 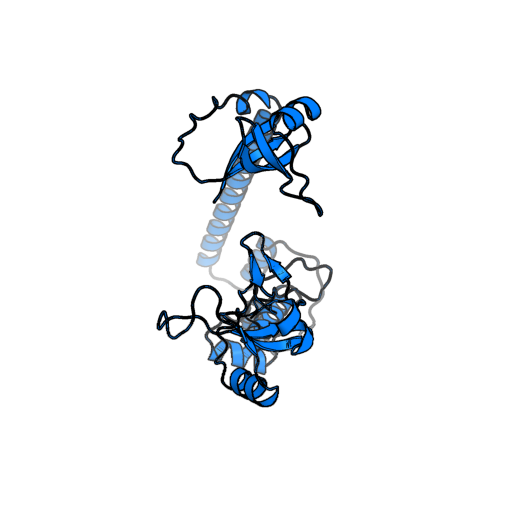-19.149 4.182 5.990 1.00 91.50 98 CYS A C 1
ATOM 742 O O . CYS A 1 98 ? -18.711 3.465 5.094 1.00 91.50 98 CYS A O 1
ATOM 744 N N . PHE A 1 99 ? -18.363 5.031 6.651 1.00 92.12 99 PHE A N 1
ATOM 745 C CA . PHE A 1 99 ? -16.947 5.244 6.326 1.00 92.12 99 PHE A CA 1
ATOM 746 C C . PHE A 1 99 ? -15.999 4.263 7.033 1.00 92.12 99 PHE A C 1
ATOM 748 O O . PHE A 1 99 ? -14.783 4.460 7.034 1.00 92.12 99 PHE A O 1
ATOM 755 N N . TRP A 1 100 ? -16.532 3.217 7.669 1.00 94.56 100 TRP A N 1
ATOM 756 C CA . TRP A 1 100 ? -15.715 2.242 8.377 1.00 94.56 100 TRP A CA 1
ATOM 757 C C . TRP A 1 100 ? -14.900 1.383 7.409 1.00 94.56 100 TRP A C 1
ATOM 759 O O . TRP A 1 100 ? -15.403 0.840 6.421 1.00 94.56 100 TRP A O 1
ATOM 769 N N . SER A 1 101 ? -13.626 1.222 7.748 1.00 90.94 101 SER A N 1
ATOM 770 C CA . SER A 1 101 ? -12.726 0.265 7.124 1.00 90.94 101 SER A CA 1
ATOM 771 C C . SER A 1 101 ? -11.732 -0.248 8.159 1.00 90.94 101 SER A C 1
ATOM 773 O O . SER A 1 101 ? -11.423 0.442 9.133 1.00 90.94 101 SER A O 1
ATOM 775 N N . VAL A 1 102 ? -11.217 -1.455 7.947 1.00 89.00 102 VAL A N 1
ATOM 776 C CA . VAL A 1 102 ? -10.058 -1.962 8.693 1.00 89.00 102 VAL A CA 1
ATOM 777 C C . VAL A 1 102 ? -8.864 -2.098 7.768 1.00 89.00 102 VAL A C 1
ATOM 779 O O . VAL A 1 102 ? -9.010 -2.459 6.593 1.00 89.00 102 VAL A O 1
ATOM 782 N N . HIS A 1 103 ? -7.676 -1.826 8.320 1.00 76.25 103 HIS A N 1
ATOM 783 C CA . HIS A 1 103 ? -6.411 -2.148 7.668 1.00 76.25 103 HIS A CA 1
ATOM 784 C C . HIS A 1 103 ? -6.469 -3.596 7.192 1.00 76.25 103 HIS A C 1
ATOM 786 O O . HIS A 1 103 ? -6.989 -4.460 7.902 1.00 76.25 103 HIS A O 1
ATOM 792 N N . GLY A 1 104 ? -6.039 -3.823 5.949 1.00 80.88 104 GLY A N 1
ATOM 793 C CA . GLY A 1 104 ? -6.368 -5.055 5.253 1.00 80.88 104 GLY A CA 1
ATOM 794 C C . GLY A 1 104 ? -6.027 -6.295 6.072 1.00 80.88 104 GLY A C 1
ATOM 795 O O . GLY A 1 104 ? -5.016 -6.366 6.773 1.00 80.88 104 GLY A O 1
ATOM 796 N N . ILE A 1 105 ? -6.888 -7.291 5.947 1.00 86.31 105 ILE A N 1
ATOM 797 C CA . ILE A 1 105 ? -6.660 -8.613 6.507 1.00 86.31 105 ILE A CA 1
ATOM 798 C C . ILE A 1 105 ? -6.204 -9.485 5.339 1.00 86.31 105 ILE A C 1
ATOM 800 O O . ILE A 1 105 ? -6.827 -9.419 4.273 1.00 86.31 105 ILE A O 1
ATOM 804 N N . PRO A 1 106 ? -5.149 -10.292 5.518 1.00 87.94 106 PRO A N 1
ATOM 805 C CA . PRO A 1 106 ? -4.790 -11.342 4.581 1.00 87.94 106 PRO A CA 1
ATOM 806 C C . PRO A 1 106 ? -5.994 -12.096 4.008 1.00 87.94 106 PRO A C 1
ATOM 808 O O . PRO A 1 106 ? -6.823 -12.607 4.760 1.00 87.94 106 PRO A O 1
ATOM 811 N N . ASP A 1 107 ? -6.061 -12.239 2.689 1.00 81.06 107 ASP A N 1
ATOM 812 C CA . ASP A 1 107 ? -7.158 -12.923 1.996 1.00 81.06 107 ASP A CA 1
ATOM 813 C C . ASP A 1 107 ? -7.281 -14.394 2.416 1.00 81.06 107 ASP A C 1
ATOM 815 O O . ASP A 1 107 ? -8.375 -14.955 2.430 1.00 81.06 107 ASP A O 1
ATOM 819 N N . VAL A 1 108 ? -6.167 -15.006 2.835 1.00 81.31 108 VAL A N 1
ATOM 820 C CA . VAL A 1 108 ? -6.141 -16.365 3.400 1.00 81.31 108 VAL A CA 1
ATOM 821 C C . VAL A 1 108 ? -6.930 -16.484 4.710 1.00 81.31 108 VAL A C 1
ATOM 823 O O . VAL A 1 108 ? -7.341 -17.582 5.072 1.00 81.31 108 VAL A O 1
ATOM 826 N N . TYR A 1 109 ? -7.202 -15.372 5.400 1.00 90.12 109 TYR A N 1
ATOM 827 C CA . TYR A 1 109 ? -8.036 -15.318 6.602 1.00 90.12 109 TYR A CA 1
ATOM 828 C C . TYR A 1 109 ? -9.461 -14.848 6.271 1.00 90.12 109 TYR A C 1
ATOM 830 O O . TYR A 1 109 ? -9.991 -13.916 6.881 1.00 90.12 109 TYR A O 1
ATOM 838 N N . ALA A 1 110 ? -10.103 -15.505 5.302 1.00 89.75 110 ALA A N 1
ATOM 839 C CA . ALA A 1 110 ? -11.455 -15.167 4.854 1.00 89.75 110 ALA A CA 1
ATOM 840 C C . ALA A 1 110 ? -12.495 -15.180 5.994 1.00 89.75 110 ALA A C 1
ATOM 842 O O . ALA A 1 110 ? -13.334 -14.281 6.062 1.00 89.75 110 ALA A O 1
ATOM 843 N N . GLU A 1 111 ? -12.409 -16.136 6.930 1.00 91.69 111 GLU A N 1
ATOM 844 C CA . GLU A 1 111 ? -13.295 -16.183 8.105 1.00 91.69 111 GLU A CA 1
ATOM 845 C C . GLU A 1 111 ? -13.104 -14.961 9.018 1.00 91.69 111 GLU A C 1
ATOM 847 O O . GLU A 1 111 ? -14.084 -14.364 9.464 1.00 91.69 111 GLU A O 1
ATOM 852 N N . ALA A 1 112 ? -11.856 -14.528 9.233 1.00 92.19 112 ALA A N 1
ATOM 853 C CA . ALA A 1 112 ? -11.560 -13.332 10.019 1.00 92.19 112 ALA A CA 1
ATOM 854 C C . ALA A 1 112 ? -12.115 -12.071 9.346 1.00 92.19 112 ALA A C 1
ATOM 856 O O . ALA A 1 112 ? -12.725 -11.237 10.013 1.00 92.19 112 ALA A O 1
ATOM 857 N N . ARG A 1 113 ? -11.974 -11.953 8.016 1.00 93.38 113 ARG A N 1
ATOM 858 C CA . ARG A 1 113 ? -12.563 -10.851 7.230 1.00 93.38 113 ARG A CA 1
ATOM 859 C C . ARG A 1 113 ? -14.077 -10.797 7.391 1.00 93.38 113 ARG A C 1
ATOM 861 O O . ARG A 1 113 ? -14.623 -9.735 7.691 1.00 93.38 113 ARG A O 1
ATOM 868 N N . ALA A 1 114 ? -14.740 -11.940 7.228 1.00 93.25 114 ALA A N 1
ATOM 869 C CA . ALA A 1 114 ? -16.185 -12.048 7.382 1.00 93.25 114 ALA A CA 1
ATOM 870 C C . ALA A 1 114 ? -16.631 -11.684 8.806 1.00 93.25 114 ALA A C 1
ATOM 872 O O . ALA A 1 114 ? -17.614 -10.958 8.975 1.00 93.25 114 ALA A O 1
ATOM 873 N N . TYR A 1 115 ? -15.892 -12.135 9.825 1.00 94.81 115 TYR A N 1
ATOM 874 C CA . TYR A 1 115 ? -16.183 -11.807 11.215 1.00 94.81 115 TYR A CA 1
ATOM 875 C C . TYR A 1 115 ? -16.035 -10.313 11.504 1.00 94.81 115 TYR A C 1
ATOM 877 O O . TYR A 1 115 ? -16.971 -9.719 12.026 1.00 94.81 115 TYR A O 1
ATOM 885 N N . HIS A 1 116 ? -14.917 -9.686 11.126 1.00 94.19 116 HIS A N 1
ATOM 886 C CA . HIS A 1 116 ? -14.693 -8.257 11.367 1.00 94.19 116 HIS A CA 1
ATOM 887 C C . HIS A 1 116 ? -15.785 -7.387 10.740 1.00 94.19 116 HIS A C 1
ATOM 889 O O . HIS A 1 116 ? -16.309 -6.492 11.402 1.00 94.19 116 HIS A O 1
ATOM 895 N N . LEU A 1 117 ? -16.177 -7.684 9.496 1.00 94.94 117 LEU A N 1
ATOM 896 C CA . LEU A 1 117 ? -17.271 -6.973 8.841 1.00 94.94 117 LEU A CA 1
ATOM 897 C C . LEU A 1 117 ? -18.605 -7.171 9.576 1.00 94.94 117 LEU A C 1
ATOM 899 O O . LEU A 1 117 ? -19.359 -6.221 9.767 1.00 94.94 117 LEU A O 1
ATOM 903 N N . SER A 1 118 ? -18.897 -8.399 10.003 1.00 95.19 118 SER A N 1
ATOM 904 C CA . SER A 1 118 ? -20.151 -8.713 10.699 1.00 95.19 118 SER A CA 1
ATOM 905 C C . SER A 1 118 ? -20.198 -8.096 12.097 1.00 95.19 118 SER A C 1
ATOM 907 O O . SER A 1 118 ? -21.235 -7.590 12.503 1.00 95.19 118 SER A O 1
ATOM 909 N N . SER A 1 119 ? -19.068 -8.078 12.808 1.00 94.50 119 SER A N 1
ATOM 910 C CA . SER A 1 119 ? -18.914 -7.423 14.109 1.00 94.50 119 SER A CA 1
ATOM 911 C C . SER A 1 119 ? -19.195 -5.930 13.995 1.00 94.50 119 SER A C 1
ATOM 913 O O . SER A 1 119 ? -20.001 -5.402 14.752 1.00 94.50 119 SER A O 1
ATOM 915 N N . HIS A 1 120 ? -18.608 -5.269 12.995 1.00 94.94 120 HIS A N 1
ATOM 916 C CA . HIS A 1 120 ? -18.891 -3.866 12.712 1.00 94.94 120 HIS A CA 1
ATOM 917 C C . HIS A 1 120 ? -20.380 -3.624 12.412 1.00 94.94 120 HIS A C 1
ATOM 919 O O . HIS A 1 120 ? -20.982 -2.711 12.971 1.00 94.94 120 HIS A O 1
ATOM 925 N N . ARG A 1 121 ? -21.007 -4.468 11.580 1.00 95.44 121 ARG A N 1
ATOM 926 C CA . ARG A 1 121 ? -22.448 -4.362 11.284 1.00 95.44 121 ARG A CA 1
ATOM 927 C C . ARG A 1 121 ? -23.334 -4.584 12.508 1.00 95.44 121 ARG A C 1
ATOM 929 O O . ARG A 1 121 ? -24.351 -3.911 12.645 1.00 95.44 121 ARG A O 1
ATOM 936 N N . ALA A 1 122 ? -22.926 -5.438 13.437 1.00 94.00 122 ALA A N 1
ATOM 937 C CA . ALA A 1 122 ? -23.635 -5.624 14.699 1.00 94.00 122 ALA A CA 1
ATOM 938 C C . ALA A 1 122 ? -23.550 -4.421 15.644 1.00 94.00 122 ALA A C 1
ATOM 940 O O . ALA A 1 122 ? -24.478 -4.194 16.423 1.00 94.00 122 ALA A O 1
ATOM 941 N N . GLU A 1 123 ? -22.456 -3.665 15.598 1.00 92.88 123 GLU A N 1
ATOM 942 C CA . GLU A 1 123 ? -22.238 -2.503 16.465 1.00 92.88 123 GLU A CA 1
ATOM 943 C C . GLU A 1 123 ? -22.866 -1.234 15.895 1.00 92.88 123 GLU A C 1
ATOM 945 O O . GLU A 1 123 ? -23.601 -0.542 16.597 1.00 92.88 123 GLU A O 1
ATOM 950 N N . GLU A 1 124 ? -22.619 -0.961 14.616 1.00 94.44 124 GLU A N 1
ATOM 951 C CA . GLU A 1 124 ? -22.964 0.318 13.991 1.00 94.44 124 GLU A CA 1
ATOM 952 C C . GLU A 1 124 ? -24.288 0.265 13.219 1.00 94.44 124 GLU A C 1
ATOM 954 O O . GLU A 1 124 ? -24.972 1.278 13.092 1.00 94.44 124 GLU A O 1
ATOM 959 N N . HIS A 1 125 ? -24.682 -0.922 12.743 1.00 93.69 125 HIS A N 1
ATOM 960 C CA . HIS A 1 125 ? -25.860 -1.110 11.881 1.00 93.69 125 HIS A CA 1
ATOM 961 C C . HIS A 1 125 ? -26.974 -1.935 12.543 1.00 93.69 125 HIS A C 1
ATOM 963 O O . HIS A 1 125 ? -28.033 -2.144 11.957 1.00 93.69 125 HIS A O 1
ATOM 969 N N . GLY A 1 126 ? -26.762 -2.395 13.783 1.00 92.69 126 GLY A N 1
ATOM 970 C CA . GLY A 1 126 ? -27.740 -3.177 14.544 1.0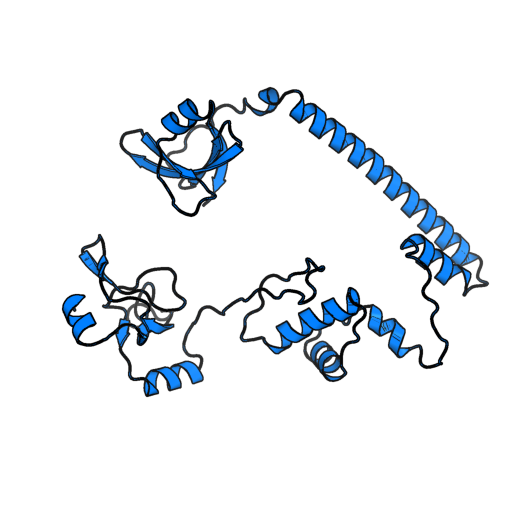0 92.69 126 GLY A CA 1
ATOM 971 C C . GLY A 1 126 ? -28.029 -4.566 13.964 1.00 92.69 126 GLY A C 1
ATOM 972 O O . GLY A 1 126 ? -29.048 -5.168 14.303 1.00 92.69 126 GLY A O 1
ATOM 973 N N . GLU A 1 127 ? -27.159 -5.084 13.096 1.00 93.50 127 GLU A N 1
ATOM 974 C CA . GLU A 1 127 ? -27.334 -6.397 12.476 1.00 93.50 127 GLU A CA 1
ATOM 975 C C . GLU A 1 127 ? -26.75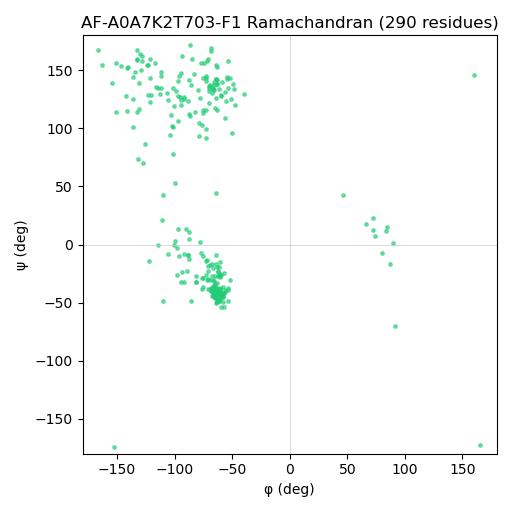9 -7.509 13.362 1.00 93.50 127 GLU A C 1
ATOM 977 O O . GLU A 1 127 ? -25.541 -7.609 13.506 1.00 93.50 127 GLU A O 1
ATOM 982 N N . PRO A 1 128 ? -27.587 -8.376 13.965 1.00 93.62 128 PRO A N 1
ATOM 983 C CA . PRO A 1 128 ? -27.091 -9.356 14.922 1.00 93.62 128 PRO A CA 1
ATOM 984 C C . PRO A 1 128 ? -26.133 -10.357 14.266 1.00 93.62 128 PRO A C 1
ATOM 986 O O . PRO A 1 128 ? -26.364 -10.824 13.149 1.00 93.62 128 PRO A O 1
ATOM 989 N N . LEU A 1 129 ? -25.086 -10.751 14.999 1.00 92.56 129 LEU A N 1
ATOM 990 C CA . LEU A 1 129 ? -24.221 -11.852 14.574 1.00 92.56 129 LEU A CA 1
ATOM 991 C C . LEU A 1 129 ? -25.012 -13.165 14.498 1.00 92.56 129 LEU A C 1
ATOM 993 O O . LEU A 1 129 ? -25.826 -13.483 15.366 1.00 92.56 129 LEU A O 1
ATOM 997 N N . THR A 1 130 ? -24.707 -13.974 13.489 1.00 94.31 130 THR A N 1
ATOM 998 C CA . THR A 1 130 ? -25.198 -15.353 13.386 1.00 94.31 130 THR A CA 1
ATOM 999 C C . THR A 1 130 ? -24.531 -16.261 14.427 1.00 94.31 130 THR A C 1
ATOM 1001 O O . THR A 1 130 ? -23.435 -15.980 14.922 1.00 94.31 130 THR A O 1
ATOM 1004 N N . ALA A 1 131 ? -25.153 -17.405 14.730 1.00 93.38 131 ALA A N 1
ATOM 1005 C CA . ALA A 1 131 ? -24.589 -18.389 15.659 1.00 93.38 131 ALA A CA 1
ATOM 1006 C C . ALA A 1 131 ? -23.195 -18.891 15.226 1.00 93.38 131 ALA A C 1
ATOM 1008 O O . ALA A 1 131 ? -22.321 -19.088 16.071 1.00 93.38 131 ALA A O 1
ATOM 1009 N N . GLU A 1 132 ? -22.964 -19.044 13.919 1.00 93.38 132 GLU A N 1
ATOM 1010 C CA . GLU A 1 132 ? -21.673 -19.456 13.353 1.00 93.38 132 GLU A CA 1
ATOM 1011 C C . GLU A 1 132 ? -20.582 -18.401 13.582 1.00 93.38 132 GLU A C 1
ATOM 1013 O O . GLU A 1 132 ? -19.466 -18.741 13.972 1.00 93.38 132 GLU A O 1
ATOM 1018 N N . GLN A 1 133 ? -20.911 -17.116 13.427 1.00 94.25 133 GLN A N 1
ATOM 1019 C CA . GLN A 1 133 ? -19.986 -16.005 13.680 1.00 94.25 133 GLN A CA 1
ATOM 1020 C C . GLN A 1 133 ? -19.647 -15.869 15.168 1.00 94.25 133 GLN A C 1
ATOM 1022 O O . GLN A 1 133 ? -18.486 -15.660 15.518 1.00 94.25 133 GLN A O 1
ATOM 1027 N N . VAL A 1 134 ? -20.630 -16.057 16.055 1.00 93.44 134 VAL A N 1
ATOM 1028 C CA . VAL A 1 134 ? -20.394 -16.101 17.508 1.00 93.44 134 VAL A CA 1
ATOM 1029 C C . VAL A 1 134 ? -19.498 -17.287 17.879 1.00 93.44 134 VAL A C 1
ATOM 1031 O O . VAL A 1 134 ? -18.587 -17.149 18.698 1.00 93.44 134 VAL A O 1
ATOM 1034 N N . ALA A 1 135 ? -19.722 -18.457 17.273 1.00 92.69 135 ALA A N 1
ATOM 1035 C CA . ALA A 1 135 ? -18.889 -19.635 17.492 1.00 92.69 135 ALA A CA 1
ATOM 1036 C C . ALA A 1 135 ? -17.453 -19.434 16.977 1.00 92.69 135 ALA A C 1
ATOM 1038 O O . ALA A 1 135 ? -16.507 -19.825 17.662 1.00 92.69 135 ALA A O 1
ATOM 1039 N N . TYR A 1 136 ? -17.282 -18.794 15.814 1.00 93.88 136 TYR A N 1
ATOM 1040 C CA . TYR A 1 136 ? -15.974 -18.386 15.296 1.00 93.88 136 TYR A CA 1
ATOM 1041 C C . TYR A 1 136 ? -15.249 -17.482 16.299 1.00 93.88 136 TYR A C 1
ATOM 1043 O O . TYR A 1 136 ? -14.148 -17.828 16.723 1.00 93.88 136 TYR A O 1
ATOM 1051 N N . ALA A 1 137 ? -15.890 -16.394 16.744 1.00 92.69 137 ALA A N 1
ATOM 1052 C CA . ALA A 1 137 ? -15.305 -15.431 17.679 1.00 92.69 137 ALA A CA 1
ATOM 1053 C C . ALA A 1 137 ? -14.778 -16.105 18.948 1.00 92.69 137 ALA A C 1
ATOM 1055 O O . ALA A 1 137 ? -13.624 -15.918 19.327 1.00 92.69 137 ALA A O 1
AT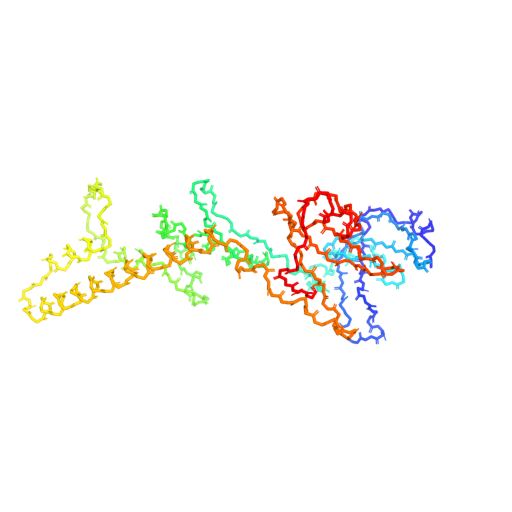OM 1056 N N . LYS A 1 138 ? -15.607 -16.966 19.553 1.00 93.25 138 LYS A N 1
ATOM 1057 C CA . LYS A 1 138 ? -15.247 -17.736 20.749 1.00 93.25 138 LYS A CA 1
ATOM 1058 C C . LYS A 1 138 ? -14.079 -18.686 20.495 1.00 93.25 138 LYS A C 1
ATOM 1060 O O . LYS A 1 138 ? -13.197 -18.791 21.340 1.00 93.25 138 LYS A O 1
ATOM 1065 N N . ARG A 1 139 ? -14.056 -19.365 19.341 1.00 96.00 139 ARG A N 1
ATOM 1066 C CA . ARG A 1 139 ? -12.987 -20.305 18.968 1.00 96.00 139 ARG A CA 1
ATOM 1067 C C . ARG A 1 139 ? -11.628 -19.616 18.850 1.00 96.00 139 ARG A C 1
ATOM 1069 O O . ARG A 1 139 ? -10.631 -20.205 19.250 1.00 96.00 139 ARG A O 1
ATOM 1076 N N . VAL A 1 140 ? -11.590 -18.401 18.305 1.00 93.44 140 VAL A N 1
ATOM 1077 C CA . VAL A 1 140 ? -10.339 -17.657 18.072 1.00 93.44 140 VAL A CA 1
ATOM 1078 C C . VAL A 1 140 ? -10.039 -16.601 19.144 1.00 93.44 140 VAL A C 1
ATOM 1080 O O . VAL A 1 140 ? -9.044 -15.893 19.040 1.00 93.44 140 VAL A O 1
ATOM 1083 N N . GLY A 1 141 ? -10.877 -16.496 20.182 1.00 92.88 141 GLY A N 1
ATOM 1084 C CA . GLY A 1 141 ? -10.688 -15.560 21.294 1.00 92.88 141 GLY A CA 1
ATOM 1085 C C . GLY A 1 141 ? -10.952 -14.090 20.950 1.00 92.88 141 GLY A C 1
ATOM 1086 O O . GLY A 1 141 ? -10.431 -13.209 21.631 1.00 92.88 141 GLY A O 1
ATOM 1087 N N . HIS A 1 142 ? -11.743 -13.801 19.913 1.00 89.44 142 HIS A N 1
ATOM 1088 C CA . HIS A 1 142 ? -12.163 -12.430 19.623 1.00 89.44 142 HIS A CA 1
ATOM 1089 C C . HIS A 1 142 ? -13.252 -11.961 20.601 1.00 89.44 142 HIS A C 1
ATOM 1091 O O . HIS A 1 142 ? -14.143 -12.745 20.945 1.00 89.44 142 HIS A O 1
ATOM 1097 N N . PRO A 1 143 ? -13.231 -10.680 21.015 1.00 88.00 143 PRO A N 1
ATOM 1098 C CA . PRO A 1 143 ? -14.328 -10.100 21.778 1.00 88.00 143 PRO A CA 1
ATOM 1099 C C . PRO A 1 143 ? -15.606 -10.077 20.929 1.00 88.00 143 PRO A C 1
ATOM 1101 O O . PRO A 1 143 ? -15.553 -9.852 19.716 1.00 88.00 143 PRO A O 1
ATOM 1104 N N . LEU A 1 144 ? -16.747 -10.329 21.573 1.00 89.56 144 LEU A N 1
ATOM 1105 C CA . LEU A 1 144 ? -18.062 -10.152 20.963 1.00 89.56 144 LEU A CA 1
ATOM 1106 C C . LEU A 1 144 ? -18.490 -8.678 21.079 1.00 89.56 144 LEU A C 1
ATOM 1108 O O . LEU A 1 144 ? -18.169 -8.045 22.085 1.00 89.56 144 LEU A O 1
ATOM 1112 N N . PRO A 1 145 ? -19.240 -8.147 20.099 1.00 86.81 145 PRO A N 1
ATOM 1113 C CA . PRO A 1 145 ? -19.880 -6.841 20.193 1.00 86.81 145 PRO A CA 1
ATOM 1114 C C . PRO A 1 145 ? -20.675 -6.644 21.484 1.00 86.81 145 PRO A C 1
ATOM 1116 O O . PRO A 1 145 ? -21.466 -7.510 21.870 1.00 86.81 145 PRO A O 1
ATOM 1119 N N . ASN A 1 146 ? -20.568 -5.456 22.085 1.00 77.88 146 ASN A N 1
ATOM 1120 C CA . ASN A 1 146 ? -21.305 -5.088 23.305 1.00 77.88 146 ASN A CA 1
ATOM 1121 C C . ASN A 1 146 ? -22.837 -5.211 23.153 1.00 77.88 146 ASN A C 1
ATOM 1123 O O . ASN A 1 146 ? -23.555 -5.375 24.140 1.00 77.88 146 ASN A O 1
ATOM 1127 N N . SER A 1 147 ? -23.361 -5.135 21.923 1.00 68.62 147 SER A N 1
ATOM 1128 C CA . SER A 1 147 ? -24.793 -5.282 21.640 1.00 68.62 147 SER A CA 1
ATOM 1129 C C . SER A 1 147 ? -25.324 -6.688 21.958 1.00 68.62 147 SER A C 1
ATOM 1131 O O . SER A 1 147 ? -26.490 -6.829 22.335 1.00 68.62 147 SER A O 1
ATOM 1133 N N . LEU A 1 148 ? -24.480 -7.725 21.909 1.00 61.97 148 LEU A N 1
ATOM 1134 C CA . LEU A 1 148 ? -24.888 -9.110 22.171 1.00 61.97 148 LEU A CA 1
ATOM 1135 C C . LEU A 1 148 ? -24.967 -9.463 23.659 1.00 61.97 148 LEU A C 1
ATOM 1137 O O . LEU A 1 148 ? -25.807 -10.290 24.022 1.00 61.97 148 LEU A O 1
ATOM 1141 N N . ASP A 1 149 ? -24.193 -8.795 24.519 1.00 56.88 149 ASP A N 1
ATOM 1142 C CA . ASP A 1 149 ? -24.295 -8.978 25.976 1.00 56.88 149 ASP A CA 1
ATOM 1143 C C . ASP A 1 149 ? -25.685 -8.584 26.499 1.00 56.88 149 ASP A C 1
ATOM 1145 O O . ASP A 1 149 ? -26.174 -9.142 27.477 1.00 56.88 149 ASP A O 1
ATOM 1149 N N . THR A 1 150 ? -26.383 -7.677 25.806 1.00 51.19 150 THR A N 1
ATOM 1150 C CA . THR A 1 150 ? -27.739 -7.258 26.197 1.00 51.19 150 THR A CA 1
ATOM 1151 C C . THR A 1 150 ? -28.869 -8.099 25.602 1.00 51.19 150 THR A C 1
ATOM 1153 O O . THR A 1 150 ? -29.960 -8.134 26.174 1.00 51.19 150 THR A O 1
ATOM 1156 N N . ALA A 1 151 ? -28.634 -8.784 24.477 1.00 52.22 151 ALA A N 1
ATOM 1157 C CA . ALA A 1 151 ? -29.658 -9.574 23.791 1.00 52.22 151 ALA A CA 1
ATOM 1158 C C . ALA A 1 151 ? -29.846 -10.965 24.421 1.00 52.22 151 ALA A C 1
ATOM 1160 O O . ALA A 1 151 ? -30.969 -11.465 24.474 1.00 52.22 151 ALA A O 1
ATOM 1161 N N . ALA A 1 152 ? -28.780 -11.566 24.963 1.00 49.00 152 ALA A N 1
ATO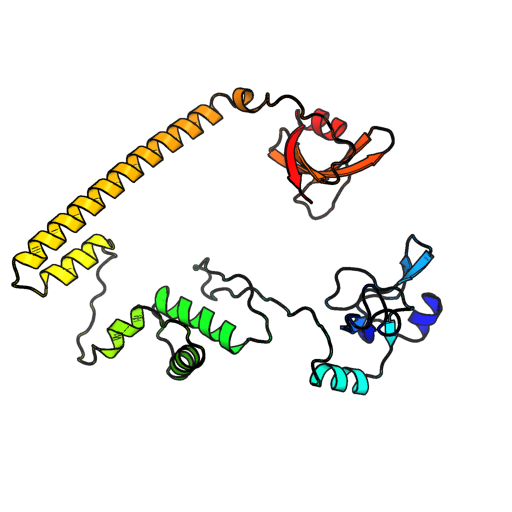M 1162 C CA . ALA A 1 152 ? -28.860 -12.868 25.630 1.00 49.00 152 ALA A CA 1
ATOM 1163 C C . ALA A 1 152 ? -29.678 -12.841 26.942 1.00 49.00 152 ALA A C 1
ATOM 1165 O O . ALA A 1 152 ? -30.183 -13.878 27.363 1.00 49.00 152 ALA A O 1
ATOM 1166 N N . GLU A 1 153 ? -29.864 -11.669 27.562 1.00 47.78 153 GLU A N 1
ATOM 1167 C CA . GLU A 1 153 ? -30.639 -11.514 28.805 1.00 47.78 153 GLU A CA 1
ATOM 1168 C C . GLU A 1 153 ? -32.095 -11.052 28.601 1.00 47.78 153 GLU A C 1
ATOM 1170 O O . GLU A 1 153 ? -32.846 -10.954 29.571 1.00 47.78 153 GLU A O 1
ATOM 1175 N N . LYS A 1 154 ? -32.535 -10.764 27.367 1.00 44.16 154 LYS A N 1
ATOM 1176 C CA . LYS A 1 154 ? -33.878 -10.216 27.100 1.00 44.16 154 LYS A CA 1
ATOM 1177 C C . LYS A 1 154 ? -34.648 -11.021 26.058 1.00 44.16 154 LYS A C 1
ATOM 1179 O O . LYS A 1 154 ? -34.938 -10.540 24.968 1.00 44.16 154 LYS A O 1
ATOM 1184 N N . HIS A 1 155 ? -35.058 -12.226 26.437 1.00 41.44 155 HIS A N 1
ATOM 1185 C CA . HIS A 1 155 ? -36.193 -12.901 25.810 1.00 41.44 155 HIS A CA 1
ATOM 1186 C C . HIS A 1 155 ? -37.423 -12.750 26.719 1.00 41.44 155 HIS A C 1
ATOM 1188 O O . HIS A 1 155 ? -37.774 -13.664 27.446 1.00 41.44 155 HIS A O 1
ATOM 1194 N N . ASP A 1 156 ? -38.054 -11.575 26.693 1.00 45.84 156 ASP A N 1
ATOM 1195 C CA . ASP A 1 156 ? -39.461 -11.395 27.078 1.00 45.84 156 ASP A CA 1
ATOM 1196 C C . ASP A 1 156 ? -40.016 -10.206 26.278 1.00 45.84 156 ASP A C 1
ATOM 1198 O O . ASP A 1 156 ? -39.519 -9.081 26.356 1.00 45.84 156 ASP A O 1
ATOM 1202 N N . GLY A 1 157 ? -40.970 -10.491 25.390 1.00 45.91 157 GLY A N 1
ATOM 1203 C CA . GLY A 1 157 ? -41.332 -9.640 24.256 1.00 45.91 157 GLY A CA 1
ATOM 1204 C C . GLY A 1 157 ? -42.087 -8.358 24.610 1.00 45.91 157 GLY A C 1
ATOM 1205 O O . GLY A 1 157 ? -43.314 -8.370 24.699 1.00 45.91 157 GLY A O 1
ATOM 1206 N N . GLN A 1 158 ? -41.381 -7.226 24.668 1.00 39.78 158 GLN A N 1
ATOM 1207 C CA . GLN A 1 158 ? -41.997 -5.902 24.545 1.00 39.78 158 GLN A CA 1
ATOM 1208 C C . GLN A 1 158 ? -41.504 -5.153 23.297 1.00 39.78 158 GLN A C 1
ATOM 1210 O O . GLN A 1 158 ? -40.301 -5.147 23.026 1.00 39.78 158 GLN A O 1
ATOM 1215 N N . PRO A 1 159 ? -42.414 -4.508 22.540 1.00 47.47 159 PRO A N 1
ATOM 1216 C CA . PRO A 1 159 ? -42.066 -3.735 21.355 1.00 47.47 159 PRO A CA 1
ATOM 1217 C C . PRO A 1 159 ? -41.310 -2.462 21.749 1.00 47.47 159 PRO A C 1
ATOM 1219 O O . PRO A 1 159 ? -41.665 -1.787 22.717 1.00 47.47 159 PRO A O 1
ATOM 1222 N N . VAL A 1 160 ? -40.254 -2.147 21.000 1.00 44.31 160 VAL A N 1
ATOM 1223 C CA . VAL A 1 160 ? -39.396 -0.984 21.244 1.00 44.31 160 VAL A CA 1
ATOM 1224 C C . VAL A 1 160 ? -39.861 0.156 20.342 1.00 44.31 160 VAL A C 1
ATOM 1226 O O . VAL A 1 160 ? -39.640 0.120 19.133 1.00 44.31 160 VAL A O 1
ATOM 1229 N N . ASP A 1 161 ? -40.514 1.159 20.928 1.00 40.56 161 ASP A N 1
ATOM 1230 C CA . ASP A 1 161 ? -40.829 2.407 20.231 1.00 40.56 161 ASP A CA 1
ATOM 1231 C C . ASP A 1 161 ? -39.551 3.218 19.985 1.00 40.56 161 ASP A C 1
ATOM 1233 O O . ASP A 1 161 ? -38.716 3.424 20.873 1.00 40.56 161 ASP A O 1
ATOM 1237 N N . SER A 1 162 ? -39.403 3.683 18.748 1.00 45.53 162 SER A N 1
ATOM 1238 C CA . SER A 1 162 ? -38.242 4.415 18.243 1.00 45.53 162 SER A CA 1
ATOM 1239 C C . SER A 1 162 ? -38.305 5.880 18.693 1.00 45.53 162 SER A C 1
ATOM 1241 O O . SER A 1 162 ? -38.921 6.722 18.044 1.00 45.53 162 SER A O 1
ATOM 1243 N N . ALA A 1 163 ? -37.674 6.201 19.823 1.00 42.81 163 ALA A N 1
ATOM 1244 C CA . ALA A 1 163 ? -37.480 7.582 20.273 1.00 42.81 163 ALA A CA 1
ATOM 1245 C C . ALA A 1 163 ? -36.104 8.133 19.831 1.00 42.81 163 ALA A C 1
ATOM 1247 O O . ALA A 1 163 ? -35.137 7.369 19.764 1.00 42.81 163 ALA A O 1
ATOM 1248 N N . PRO A 1 164 ? -35.990 9.446 19.543 1.00 47.56 164 PRO A N 1
ATOM 1249 C CA . PRO A 1 164 ? -34.794 10.044 18.952 1.00 47.56 164 PRO A CA 1
ATOM 1250 C C . PRO A 1 164 ? -33.557 9.960 19.855 1.00 47.56 164 PRO A C 1
ATOM 1252 O O . PRO A 1 164 ? -33.650 9.879 21.083 1.00 47.56 164 PRO A O 1
ATOM 1255 N N . SER A 1 165 ? -32.391 9.990 19.203 1.00 49.28 165 SER A N 1
ATOM 1256 C CA . SER A 1 165 ? -31.046 9.775 19.744 1.00 49.28 165 SER A CA 1
ATOM 1257 C C . SER A 1 165 ? -30.754 10.608 20.995 1.00 49.28 165 SER A C 1
ATOM 1259 O O . SER A 1 165 ? -30.333 11.762 20.931 1.00 49.28 165 SER A O 1
ATOM 1261 N N . ARG A 1 166 ? -30.947 9.982 22.153 1.00 59.53 166 ARG A N 1
ATOM 1262 C CA . ARG A 1 166 ? -30.481 10.475 23.447 1.00 59.53 166 ARG A CA 1
ATOM 1263 C C . ARG A 1 166 ? -28.959 10.366 23.519 1.00 59.53 166 ARG A C 1
ATOM 1265 O O . ARG A 1 166 ? -28.388 9.337 23.135 1.00 59.53 166 ARG A O 1
ATOM 1272 N N . THR A 1 167 ? -28.312 11.416 24.028 1.00 77.81 167 THR A N 1
ATOM 1273 C CA . THR A 1 167 ? -26.861 11.432 24.264 1.00 77.81 167 THR A CA 1
ATOM 1274 C C . THR A 1 167 ? -26.446 10.223 25.114 1.00 77.81 167 THR A C 1
ATOM 1276 O O . THR A 1 167 ? -27.266 9.614 25.811 1.00 77.81 167 THR A O 1
ATOM 1279 N N . VAL A 1 168 ? -25.172 9.823 25.056 1.00 66.88 168 VAL A N 1
ATOM 1280 C CA . VAL A 1 168 ? -24.653 8.707 25.877 1.00 66.88 168 VAL A CA 1
ATOM 1281 C C . VAL A 1 168 ? -24.955 8.938 27.368 1.00 66.88 168 VAL A C 1
ATOM 1283 O O . VAL A 1 168 ? -25.360 8.009 28.068 1.00 66.88 168 VAL A O 1
ATOM 1286 N N . LEU A 1 169 ? -24.879 10.194 27.819 1.00 66.25 169 LEU A N 1
ATOM 1287 C CA . LEU A 1 169 ? -25.227 10.631 29.173 1.00 66.25 169 LEU A CA 1
ATOM 1288 C C . LEU A 1 169 ? -26.712 10.436 29.510 1.00 66.25 169 LEU A C 1
ATOM 1290 O O . LEU A 1 169 ? -27.033 9.924 30.582 1.00 66.25 169 LEU A O 1
ATOM 1294 N N . ASP A 1 170 ? -27.624 10.762 28.594 1.00 70.12 170 ASP A N 1
ATOM 1295 C CA . ASP A 1 170 ? -29.065 10.577 28.808 1.00 70.12 170 ASP A CA 1
ATOM 1296 C C . ASP A 1 170 ? -29.457 9.096 28.882 1.00 70.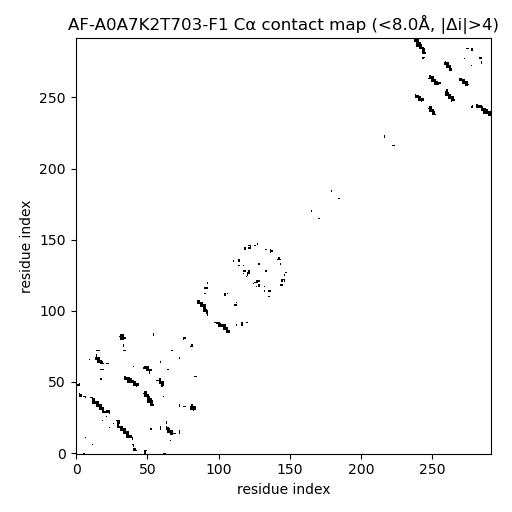12 170 ASP A C 1
ATOM 1298 O O . ASP A 1 170 ? -30.312 8.712 29.686 1.00 70.12 170 ASP A O 1
ATOM 1302 N N . ARG A 1 171 ? -28.805 8.242 28.082 1.00 66.94 171 ARG A N 1
ATOM 1303 C CA . ARG A 1 171 ? -28.999 6.784 28.135 1.00 66.94 171 ARG A CA 1
ATOM 1304 C C . ARG A 1 171 ? -28.479 6.197 29.447 1.00 66.94 171 ARG A C 1
ATOM 1306 O O . ARG A 1 171 ? -29.197 5.420 30.078 1.00 66.94 171 ARG A O 1
ATOM 1313 N N . ALA A 1 172 ? -27.298 6.621 29.899 1.00 65.75 172 ALA A N 1
ATOM 1314 C CA . ALA A 1 172 ? -26.744 6.209 31.189 1.00 65.75 172 ALA A CA 1
ATOM 1315 C C . ALA A 1 172 ? -27.651 6.646 32.353 1.00 65.75 172 ALA A C 1
ATOM 1317 O O . ALA A 1 172 ? -28.044 5.828 33.188 1.00 65.75 172 ALA A O 1
ATOM 1318 N N . ARG A 1 173 ? -28.077 7.915 32.365 1.00 71.44 173 ARG A N 1
ATOM 1319 C CA . ARG A 1 173 ? -28.962 8.472 33.395 1.00 71.44 173 ARG A CA 1
ATOM 1320 C C . ARG A 1 173 ? -30.300 7.737 33.468 1.00 71.44 173 ARG A C 1
ATOM 1322 O O . ARG A 1 173 ? -30.773 7.423 34.563 1.00 71.44 173 ARG A O 1
ATOM 1329 N N . HIS A 1 174 ? -30.903 7.427 32.323 1.00 66.19 174 HIS A N 1
ATOM 1330 C CA . HIS A 1 174 ? -32.189 6.737 32.276 1.00 66.19 174 HIS A CA 1
ATOM 1331 C C . HIS A 1 174 ? -32.090 5.262 32.696 1.00 66.19 174 HIS A C 1
ATOM 1333 O O . HIS A 1 174 ? -32.973 4.774 33.405 1.00 66.19 174 HIS A O 1
ATOM 1339 N N . ALA A 1 175 ? -31.018 4.562 32.308 1.00 63.69 175 ALA A N 1
ATOM 1340 C CA . ALA A 1 175 ? -30.769 3.178 32.714 1.00 63.69 175 ALA A CA 1
ATOM 1341 C C . ALA A 1 175 ? -30.545 3.050 34.233 1.00 63.69 175 ALA A C 1
ATOM 1343 O O . ALA A 1 175 ? -31.035 2.110 34.857 1.00 63.69 175 ALA A O 1
ATOM 1344 N N . LEU A 1 176 ? -29.865 4.027 34.838 1.00 61.59 176 LEU A N 1
ATOM 1345 C CA . LEU A 1 176 ? -29.584 4.057 36.275 1.00 61.59 176 LEU A CA 1
ATOM 1346 C C . LEU A 1 176 ? -30.798 4.457 37.123 1.00 61.59 176 LEU A C 1
ATOM 1348 O O . LEU A 1 176 ? -31.034 3.867 38.177 1.00 61.59 176 LEU A O 1
ATOM 1352 N N . THR A 1 177 ? -31.609 5.409 36.651 1.00 63.69 177 THR A N 1
ATOM 1353 C CA . THR A 1 177 ? -32.817 5.859 37.371 1.00 63.69 177 THR A CA 1
ATOM 1354 C C . THR A 1 177 ? -33.878 4.756 37.454 1.00 63.69 177 THR A C 1
ATOM 1356 O O . THR A 1 177 ? -34.616 4.675 38.431 1.00 63.69 177 THR A O 1
ATOM 1359 N N . ALA A 1 178 ? -33.937 3.870 36.456 1.00 61.16 178 ALA A N 1
ATOM 1360 C CA . ALA A 1 178 ? -34.958 2.831 36.365 1.00 61.16 178 ALA A CA 1
ATOM 1361 C C . ALA A 1 178 ? -34.765 1.643 37.331 1.00 61.16 178 ALA A C 1
ATOM 1363 O O . ALA A 1 178 ? -35.669 0.815 37.424 1.00 61.16 178 ALA A O 1
ATOM 1364 N N . ARG A 1 179 ? -33.622 1.509 38.030 1.00 55.16 179 ARG A N 1
ATOM 1365 C CA . ARG A 1 179 ? -33.287 0.247 38.723 1.00 55.16 179 ARG A CA 1
ATOM 1366 C C . ARG A 1 179 ? -33.043 0.278 40.233 1.00 55.16 179 ARG A C 1
ATOM 1368 O O . ARG A 1 179 ? -32.997 -0.814 40.788 1.00 55.16 179 ARG A O 1
ATOM 1375 N N . MET A 1 180 ? -32.850 1.404 40.936 1.00 52.56 180 MET A N 1
ATOM 1376 C CA . MET A 1 180 ? -32.177 1.296 42.253 1.00 52.56 180 MET A CA 1
ATOM 1377 C C . MET A 1 180 ? -32.679 2.214 43.379 1.00 52.56 180 MET A C 1
ATOM 1379 O O . MET A 1 180 ? -32.675 3.434 43.270 1.00 52.56 180 MET A O 1
ATOM 1383 N N . THR A 1 181 ? -32.996 1.594 44.522 1.00 62.75 181 THR A N 1
ATOM 1384 C CA . THR A 1 181 ? -33.311 2.194 45.837 1.00 62.75 181 THR A CA 1
ATOM 1385 C C . THR A 1 181 ? -32.080 2.386 46.736 1.00 62.75 181 THR A C 1
ATOM 1387 O O . THR A 1 181 ? -32.211 2.629 47.934 1.00 62.75 181 THR A O 1
ATOM 1390 N N . ASN A 1 182 ? -30.862 2.280 46.200 1.00 65.81 182 ASN A N 1
ATOM 1391 C CA . ASN A 1 182 ? -29.648 2.268 47.012 1.00 65.81 182 ASN A CA 1
ATOM 1392 C C . ASN A 1 182 ? -28.946 3.636 46.982 1.00 65.81 182 ASN A C 1
ATOM 1394 O O . ASN A 1 182 ? -28.262 3.979 46.017 1.00 65.81 182 ASN A O 1
ATOM 1398 N N . ALA A 1 183 ? -29.136 4.427 48.042 1.00 76.06 183 ALA A N 1
ATOM 1399 C CA . ALA A 1 183 ? -28.643 5.803 48.161 1.00 76.06 183 ALA A CA 1
ATOM 1400 C C . ALA A 1 183 ? -27.132 5.953 47.879 1.00 76.06 183 ALA A C 1
ATOM 1402 O O . ALA A 1 183 ? -26.718 6.971 47.328 1.00 76.06 183 ALA A O 1
ATOM 1403 N N . GLY A 1 184 ? -26.318 4.930 48.170 1.00 73.75 184 GLY A N 1
ATOM 1404 C CA . GLY A 1 184 ? -24.875 4.947 47.894 1.00 73.75 184 GLY A CA 1
ATOM 1405 C C . GLY A 1 184 ? -24.526 4.992 46.401 1.00 73.75 184 GLY A C 1
ATOM 1406 O O . GLY A 1 184 ? -23.591 5.684 46.005 1.00 73.75 184 GLY A O 1
ATOM 1407 N N . LEU A 1 185 ? -25.316 4.331 45.550 1.00 72.50 185 LEU A N 1
ATOM 1408 C CA . LEU A 1 185 ? -25.104 4.354 44.098 1.00 72.50 185 LEU A CA 1
ATOM 1409 C C . LEU A 1 185 ? -25.550 5.672 43.468 1.00 72.50 185 LEU A C 1
ATOM 1411 O O . LEU A 1 185 ? -24.953 6.107 42.487 1.00 72.50 185 LEU A O 1
ATOM 1415 N N . ARG A 1 186 ? -26.538 6.350 44.063 1.00 79.56 186 ARG A N 1
ATOM 1416 C CA . ARG A 1 186 ? -26.934 7.695 43.630 1.00 79.56 186 ARG A CA 1
ATOM 1417 C C . ARG A 1 186 ? -25.800 8.697 43.835 1.00 79.56 186 ARG A C 1
ATOM 1419 O O . ARG A 1 186 ? -25.489 9.446 42.919 1.00 79.56 186 ARG A O 1
ATOM 1426 N N . VAL A 1 187 ? -25.143 8.652 44.995 1.00 84.25 187 VAL A N 1
ATOM 1427 C CA . VAL A 1 187 ? -23.991 9.517 45.307 1.00 84.25 187 VAL A CA 1
ATOM 1428 C C . VAL A 1 187 ? -22.808 9.221 44.381 1.00 84.25 187 VAL A C 1
ATOM 1430 O O . VAL A 1 187 ? -22.198 10.148 43.851 1.00 84.25 187 VAL A O 1
ATOM 1433 N N . ALA A 1 188 ? -22.509 7.942 44.125 1.00 79.56 188 ALA A N 1
ATOM 1434 C CA . ALA A 1 188 ? -21.463 7.564 43.174 1.00 79.56 188 ALA A CA 1
ATOM 1435 C C . ALA A 1 188 ? -21.769 8.073 41.752 1.00 79.56 188 ALA A C 1
ATOM 1437 O O . ALA A 1 188 ? -20.888 8.616 41.088 1.00 79.56 188 ALA A O 1
ATOM 1438 N N . LEU A 1 189 ? -23.024 7.971 41.303 1.00 82.81 189 LEU A N 1
ATOM 1439 C CA . LEU A 1 189 ? -23.446 8.468 39.995 1.00 82.81 189 LEU A CA 1
ATOM 1440 C C . LEU A 1 189 ? -23.384 9.996 39.893 1.00 82.81 189 LEU A C 1
ATOM 1442 O O . LEU A 1 189 ? -22.921 10.523 38.883 1.00 82.81 189 LEU A O 1
ATOM 1446 N N . GLU A 1 190 ? -23.835 10.711 40.922 1.00 86.12 190 GLU A N 1
ATOM 1447 C CA . GLU A 1 190 ? -23.729 12.172 40.993 1.00 86.12 190 GLU A CA 1
ATOM 1448 C C . GLU A 1 190 ? -22.255 12.607 40.912 1.00 86.12 190 GLU A C 1
ATOM 1450 O O . GLU A 1 190 ? -21.925 13.518 40.153 1.00 86.12 190 GLU A O 1
ATOM 1455 N N . SER A 1 191 ? -21.353 11.895 41.597 1.00 88.00 191 SER A N 1
ATOM 1456 C CA . SER A 1 191 ? -19.908 12.144 41.539 1.00 88.00 191 SER A CA 1
ATOM 1457 C C . SER A 1 191 ? -19.316 11.891 40.147 1.00 88.00 191 SER A C 1
ATOM 1459 O O . SER A 1 191 ? -18.596 12.746 39.630 1.00 88.00 191 SER A O 1
ATOM 1461 N N . VAL A 1 192 ? -19.657 10.769 39.503 1.00 87.69 192 VAL A N 1
ATOM 1462 C CA . VAL A 1 192 ? -19.197 10.459 38.137 1.00 87.69 192 VAL A CA 1
ATOM 1463 C C . VAL A 1 192 ? -19.735 11.476 37.130 1.00 87.69 192 VAL A C 1
ATOM 1465 O O . VAL A 1 192 ? -18.990 11.934 36.268 1.00 87.69 192 VAL A O 1
ATOM 1468 N N . THR A 1 193 ? -20.998 11.883 37.262 1.00 87.38 193 THR A N 1
ATOM 1469 C CA . THR A 1 193 ? -21.616 12.883 36.377 1.00 87.38 193 THR A CA 1
ATOM 1470 C C . THR A 1 193 ? -20.933 14.242 36.522 1.00 87.38 193 THR A C 1
ATOM 1472 O O . THR A 1 193 ? -20.614 14.882 35.523 1.00 87.38 193 THR A O 1
ATOM 1475 N N . ALA A 1 194 ? -20.649 14.668 37.756 1.00 89.88 194 ALA A N 1
ATOM 1476 C CA . ALA A 1 194 ? -19.918 15.906 38.013 1.00 89.88 194 ALA A CA 1
ATOM 1477 C C . ALA A 1 194 ? -18.482 15.852 37.464 1.00 89.88 194 ALA A C 1
ATOM 1479 O O . ALA A 1 194 ? -17.999 16.827 36.890 1.00 89.88 194 ALA A O 1
ATOM 1480 N N . HIS A 1 195 ? -17.808 14.706 37.598 1.00 90.56 195 HIS A N 1
ATOM 1481 C CA . HIS A 1 195 ? -16.472 14.513 37.043 1.00 90.56 195 HIS A CA 1
ATOM 1482 C C . HIS A 1 195 ? -16.470 14.563 35.509 1.00 90.56 195 HIS A C 1
ATOM 1484 O O . HIS A 1 195 ? -15.628 15.244 34.927 1.00 90.56 195 HIS A O 1
ATOM 1490 N N . ALA A 1 196 ? -17.435 13.905 34.862 1.00 87.56 196 ALA A N 1
ATOM 1491 C CA . ALA A 1 196 ? -17.597 13.939 33.411 1.00 87.56 196 ALA A CA 1
ATOM 1492 C C . ALA A 1 196 ? -17.848 15.367 32.900 1.00 87.56 196 ALA A C 1
ATOM 1494 O O . ALA A 1 196 ? -17.169 15.808 31.978 1.00 87.56 196 ALA A O 1
ATOM 1495 N N . ALA A 1 197 ? -18.735 16.125 33.554 1.00 89.56 197 ALA A N 1
ATOM 1496 C CA . ALA A 1 197 ? -19.002 17.519 33.198 1.00 89.56 197 ALA A CA 1
ATOM 1497 C C . ALA A 1 197 ? -17.750 18.409 33.318 1.00 89.56 197 ALA A C 1
ATOM 1499 O O . ALA A 1 197 ? -17.522 19.282 32.482 1.00 89.56 197 ALA A O 1
ATOM 1500 N N . ARG A 1 198 ? -16.903 18.170 34.329 1.00 93.38 198 ARG A N 1
ATOM 1501 C CA . ARG A 1 198 ? -15.625 18.879 34.474 1.00 93.38 198 ARG A CA 1
ATOM 1502 C C . ARG A 1 198 ? -14.663 18.563 33.325 1.00 93.38 198 ARG A C 1
ATOM 1504 O O . ARG A 1 198 ? -14.076 19.485 32.774 1.00 93.38 198 ARG A O 1
ATOM 1511 N N . LEU A 1 199 ? -14.531 17.290 32.946 1.00 89.56 199 LEU A N 1
ATOM 1512 C CA . LEU A 1 199 ? -13.688 16.887 31.813 1.00 89.56 199 LEU A CA 1
ATOM 1513 C C . LEU A 1 199 ? -14.191 17.473 30.486 1.00 89.56 199 LEU A C 1
ATOM 1515 O O . LEU A 1 199 ? -13.389 17.874 29.648 1.00 89.56 199 LEU A O 1
ATOM 1519 N N . GLU A 1 200 ? -15.509 17.558 30.290 1.00 87.38 200 GLU A N 1
ATOM 1520 C CA . GLU A 1 200 ? -16.084 18.204 29.105 1.00 87.38 200 GLU A CA 1
ATOM 1521 C C . GLU A 1 200 ? -15.780 19.706 29.058 1.00 87.38 200 GLU A C 1
ATOM 1523 O O . GLU A 1 200 ? -15.436 20.215 27.989 1.00 87.38 200 GLU A O 1
ATOM 1528 N N . ALA A 1 201 ? -15.838 20.400 30.200 1.00 89.19 201 ALA A N 1
ATOM 1529 C CA . ALA A 1 201 ? -15.446 21.804 30.296 1.00 89.19 201 ALA A CA 1
ATOM 1530 C C . ALA A 1 201 ? -13.944 22.003 30.013 1.00 89.19 201 ALA A C 1
ATOM 1532 O O . ALA A 1 201 ? -13.588 22.852 29.201 1.00 89.19 201 ALA A O 1
ATOM 1533 N N . GLU A 1 202 ? -13.070 21.176 30.600 1.00 90.69 202 GLU A N 1
ATOM 1534 C CA . GLU A 1 202 ? -11.620 21.197 30.337 1.00 90.69 202 GLU A CA 1
ATOM 1535 C C . GLU A 1 202 ? -11.306 20.955 28.852 1.00 90.69 202 GLU A C 1
ATOM 1537 O O . GLU A 1 202 ? -10.491 21.665 28.256 1.00 90.69 202 GLU A O 1
ATOM 1542 N N . ARG A 1 203 ? -11.995 19.995 28.220 1.00 89.56 203 ARG A N 1
ATOM 1543 C CA . ARG A 1 203 ? -11.882 19.747 26.777 1.00 89.56 203 ARG A CA 1
ATOM 1544 C C . ARG A 1 203 ? -12.317 20.964 25.964 1.00 89.56 203 ARG A C 1
ATOM 1546 O O . ARG A 1 203 ? -11.660 21.288 24.981 1.00 89.56 203 ARG A O 1
ATOM 1553 N N . HIS A 1 204 ? -13.413 21.623 26.340 1.00 88.62 204 HIS A N 1
ATOM 1554 C CA . HIS A 1 204 ? -13.902 22.797 25.619 1.00 88.62 204 HIS A CA 1
ATOM 1555 C C . HIS A 1 204 ? -12.896 23.951 25.676 1.00 88.62 204 HIS A C 1
ATOM 1557 O O . HIS A 1 204 ? -12.508 24.441 24.622 1.00 88.62 204 HIS A O 1
ATOM 1563 N N . THR A 1 205 ? -12.378 24.279 26.863 1.00 91.75 205 THR A N 1
ATOM 1564 C CA . THR A 1 205 ? -11.334 25.304 27.032 1.00 91.75 205 THR A CA 1
ATOM 1565 C C . THR A 1 205 ? -10.056 24.952 26.271 1.00 91.75 205 THR A C 1
ATOM 1567 O O . THR A 1 205 ? -9.436 25.817 25.662 1.00 91.75 205 THR A O 1
ATOM 1570 N N . THR A 1 206 ? -9.667 23.674 26.255 1.00 89.81 206 THR A N 1
ATOM 1571 C CA . THR A 1 206 ? -8.504 23.219 25.476 1.00 89.81 206 THR A CA 1
ATOM 1572 C C . THR A 1 206 ? -8.736 23.395 23.976 1.00 89.81 206 THR A C 1
ATOM 1574 O O . THR A 1 206 ? -7.844 23.841 23.262 1.00 89.81 206 THR A O 1
ATOM 1577 N N . ASN A 1 207 ? -9.936 23.076 23.489 1.00 84.69 207 ASN A N 1
ATOM 1578 C CA . ASN A 1 207 ? -10.288 23.239 22.082 1.00 84.69 207 ASN A CA 1
ATOM 1579 C C . ASN A 1 207 ? -10.355 24.714 21.668 1.00 84.69 207 ASN A C 1
ATOM 1581 O O . ASN A 1 207 ? -9.942 25.038 20.558 1.00 84.69 207 ASN A O 1
ATOM 1585 N N . GLU A 1 208 ? -10.848 25.597 22.537 1.00 92.31 208 GLU A N 1
ATOM 1586 C CA . GLU A 1 208 ? -10.815 27.047 22.312 1.00 92.31 208 GLU A CA 1
ATOM 1587 C C . GLU A 1 208 ? -9.370 27.545 22.233 1.00 92.31 208 GLU A C 1
ATOM 1589 O O . GLU A 1 208 ? -8.999 28.149 21.233 1.00 92.31 208 GLU A O 1
ATOM 1594 N N . ALA A 1 209 ? -8.518 27.177 23.197 1.00 89.06 209 ALA A N 1
ATOM 1595 C CA . ALA A 1 209 ? -7.102 27.547 23.187 1.00 89.06 209 ALA A CA 1
ATOM 1596 C C . ALA A 1 209 ? -6.353 27.016 21.949 1.00 89.06 209 ALA A C 1
ATOM 1598 O O . ALA A 1 209 ? -5.508 27.708 21.384 1.00 89.06 209 ALA A O 1
ATOM 1599 N N . LEU A 1 210 ? -6.663 25.795 21.495 1.00 85.81 210 LEU A N 1
ATOM 1600 C CA . LEU A 1 210 ? -6.116 25.245 20.252 1.00 85.81 210 LEU A CA 1
ATOM 1601 C C . LEU A 1 210 ? -6.620 26.002 19.021 1.00 85.81 210 LEU A C 1
ATOM 1603 O O . LEU A 1 210 ? -5.845 26.225 18.096 1.00 85.81 210 LEU A O 1
ATOM 1607 N N . SER A 1 211 ? -7.892 26.401 19.005 1.00 87.62 211 SER A N 1
ATOM 1608 C CA . SER A 1 211 ? -8.465 27.176 17.901 1.00 87.62 211 SER A CA 1
ATOM 1609 C C . SER A 1 211 ? -7.825 28.561 17.821 1.00 87.62 211 SER A C 1
ATOM 1611 O O . SER A 1 211 ? -7.386 28.953 16.747 1.00 87.62 211 SER A O 1
ATOM 1613 N N . GLU A 1 212 ? -7.661 29.247 18.955 1.00 90.44 212 GLU A N 1
ATOM 1614 C CA . GLU A 1 212 ? -6.936 30.521 19.041 1.00 90.44 212 GLU A CA 1
ATOM 1615 C C . GLU A 1 212 ? -5.475 30.379 18.593 1.00 90.44 212 GLU A C 1
ATOM 1617 O O . GLU A 1 212 ? -4.973 31.215 17.848 1.00 90.44 212 GLU A O 1
ATOM 1622 N N . ALA A 1 213 ? -4.789 29.301 18.990 1.00 80.38 213 ALA A N 1
ATOM 1623 C CA . ALA A 1 213 ? -3.419 29.039 18.551 1.00 80.38 213 ALA A CA 1
ATOM 1624 C C . ALA A 1 213 ? -3.330 28.795 17.035 1.00 80.38 213 ALA A C 1
ATOM 1626 O O . ALA A 1 213 ? -2.405 29.281 16.386 1.00 80.38 213 ALA A O 1
ATOM 1627 N N . VAL A 1 214 ? -4.291 28.071 16.455 1.00 81.31 214 VAL A N 1
ATOM 1628 C CA . VAL A 1 214 ? -4.375 27.854 15.003 1.00 81.31 214 VAL A CA 1
ATOM 1629 C C . VAL A 1 214 ? -4.680 29.161 14.270 1.00 81.31 214 VAL A C 1
ATOM 1631 O O . VAL A 1 214 ? -4.048 29.446 13.256 1.00 81.31 214 VAL A O 1
ATOM 1634 N N . GLU A 1 215 ? -5.599 29.981 14.778 1.00 86.69 215 GLU A N 1
ATOM 1635 C CA . GLU A 1 215 ? -5.882 31.305 14.213 1.00 86.69 215 GLU A CA 1
ATOM 1636 C C . GLU A 1 215 ? -4.663 32.229 14.295 1.00 86.69 215 GLU A C 1
ATOM 1638 O O . GLU A 1 215 ? -4.347 32.899 13.314 1.00 86.69 215 GLU A O 1
ATOM 1643 N N . ALA A 1 216 ? -3.924 32.213 15.408 1.00 81.06 216 ALA A N 1
ATOM 1644 C CA . ALA A 1 216 ? -2.677 32.959 15.553 1.00 81.06 216 ALA A CA 1
ATOM 1645 C C . ALA A 1 216 ? -1.607 32.498 14.547 1.00 81.06 216 ALA A C 1
ATOM 1647 O O . ALA A 1 216 ? -0.958 33.334 13.923 1.00 81.06 216 ALA A O 1
ATOM 1648 N N . LEU A 1 217 ? -1.468 31.184 14.328 1.00 76.94 217 LEU A N 1
ATOM 1649 C CA . LEU A 1 217 ? -0.569 30.624 13.309 1.00 76.94 217 LEU A CA 1
ATOM 1650 C C . LEU A 1 217 ? -0.988 30.999 11.880 1.00 76.94 217 LEU A C 1
ATOM 1652 O O . LEU A 1 217 ? -0.133 31.186 11.019 1.00 76.94 217 LEU A O 1
ATOM 1656 N N . HIS A 1 218 ? -2.288 31.118 11.608 1.00 77.94 218 HIS A N 1
ATOM 1657 C CA . HIS A 1 218 ? -2.784 31.579 10.310 1.00 77.94 218 HIS A CA 1
ATOM 1658 C C . HIS A 1 218 ? -2.650 33.094 10.111 1.00 77.94 218 HIS A C 1
ATOM 1660 O O . HIS A 1 218 ? -2.538 33.538 8.970 1.00 77.94 218 HIS A O 1
ATOM 1666 N N . ALA A 1 219 ? -2.690 33.886 11.186 1.00 82.44 219 ALA A N 1
ATOM 1667 C CA . ALA A 1 219 ? -2.560 35.341 11.127 1.00 82.44 219 ALA A CA 1
ATOM 1668 C C . ALA A 1 219 ? -1.124 35.797 10.817 1.00 82.44 219 ALA A C 1
ATOM 1670 O O . ALA A 1 219 ? -0.942 36.876 10.255 1.00 82.44 219 ALA A O 1
ATOM 1671 N N . ASP A 1 220 ? -0.129 34.975 11.154 1.00 76.31 220 ASP A N 1
ATOM 1672 C CA . ASP A 1 220 ? 1.285 35.219 10.869 1.00 76.31 220 ASP A CA 1
ATOM 1673 C C . ASP A 1 220 ? 1.936 33.962 10.254 1.00 76.31 220 ASP A C 1
ATOM 1675 O O . ASP A 1 220 ? 2.679 33.236 10.923 1.00 76.31 220 ASP A O 1
ATOM 1679 N N . PRO A 1 221 ? 1.643 33.655 8.974 1.00 63.72 221 PRO A N 1
ATOM 1680 C CA . PRO A 1 221 ? 2.252 32.515 8.294 1.00 63.72 221 PRO A CA 1
ATOM 1681 C C . PRO A 1 221 ? 3.781 32.655 8.185 1.00 63.72 221 PRO A C 1
ATOM 1683 O O . PRO A 1 221 ? 4.476 31.636 8.109 1.00 63.72 221 PRO A O 1
ATOM 1686 N N . ASP A 1 222 ? 4.303 33.886 8.253 1.00 64.88 222 ASP A N 1
ATOM 1687 C CA . ASP A 1 222 ? 5.731 34.202 8.186 1.00 64.88 222 ASP A CA 1
ATOM 1688 C C . ASP A 1 222 ? 6.476 33.787 9.469 1.00 64.88 222 ASP A C 1
ATOM 1690 O O . ASP A 1 222 ? 7.617 33.329 9.391 1.00 64.88 222 ASP A O 1
ATOM 1694 N N . GLN A 1 223 ? 5.829 33.790 10.643 1.00 63.28 223 GLN A N 1
ATOM 1695 C CA . GLN A 1 223 ? 6.435 33.294 11.893 1.00 63.28 223 GLN A CA 1
ATOM 1696 C C . GLN A 1 223 ? 6.796 31.800 11.873 1.00 63.28 223 GLN A C 1
ATOM 1698 O O . GLN A 1 223 ? 7.685 31.369 12.610 1.00 63.28 223 GLN A O 1
ATOM 1703 N N . THR A 1 224 ? 6.148 30.994 11.027 1.00 56.78 224 THR A N 1
ATOM 1704 C CA . THR A 1 224 ? 6.541 29.586 10.808 1.00 56.78 224 THR A CA 1
ATOM 1705 C C . THR A 1 224 ? 7.520 29.399 9.648 1.00 56.78 224 THR A C 1
ATOM 1707 O O . THR A 1 224 ? 8.032 28.295 9.454 1.00 56.78 224 THR A O 1
ATOM 1710 N N . ALA A 1 225 ? 7.781 30.453 8.870 1.00 56.31 225 ALA A N 1
ATOM 1711 C CA . ALA A 1 225 ? 8.522 30.388 7.615 1.00 56.31 225 ALA A CA 1
ATOM 1712 C C . ALA A 1 225 ? 10.048 30.508 7.775 1.00 56.31 225 ALA A C 1
ATOM 1714 O O . ALA A 1 225 ? 10.773 30.178 6.841 1.00 56.31 225 ALA A O 1
ATOM 1715 N N . GLU A 1 226 ? 10.552 30.905 8.947 1.00 59.97 226 GLU A N 1
ATOM 1716 C CA . GLU A 1 226 ? 11.987 31.138 9.174 1.00 59.97 226 GLU A CA 1
ATOM 1717 C C . GLU A 1 226 ? 12.644 30.095 10.088 1.00 59.97 226 GLU A C 1
ATOM 1719 O O . GLU A 1 226 ? 13.476 30.415 10.939 1.00 59.97 226 GLU A O 1
ATOM 1724 N N . ALA A 1 227 ? 12.328 28.809 9.911 1.00 63.53 227 ALA A N 1
ATOM 1725 C CA . ALA A 1 227 ? 13.322 27.817 10.306 1.00 63.53 227 ALA A CA 1
ATOM 1726 C C . ALA A 1 227 ? 14.535 28.027 9.379 1.00 63.53 227 ALA A C 1
ATOM 1728 O O . ALA A 1 227 ? 14.371 27.908 8.161 1.00 63.53 227 ALA A O 1
ATOM 1729 N N . PRO A 1 228 ? 15.727 28.383 9.899 1.00 70.94 228 PRO A N 1
ATOM 1730 C CA . PRO A 1 228 ? 16.893 28.557 9.050 1.00 70.94 228 PRO A CA 1
ATOM 1731 C C . PRO A 1 228 ? 17.111 27.274 8.239 1.00 70.94 228 PRO A C 1
ATOM 1733 O O . PRO A 1 228 ? 16.867 26.182 8.773 1.00 70.94 228 PRO A O 1
ATOM 1736 N N . PRO A 1 229 ? 17.539 27.386 6.966 1.00 72.81 229 PRO A N 1
ATOM 1737 C CA . PRO A 1 229 ? 17.810 26.221 6.142 1.00 72.81 229 PRO A CA 1
ATOM 1738 C C . PRO A 1 229 ? 18.729 25.289 6.923 1.00 72.81 229 PRO A C 1
ATOM 1740 O O . PRO A 1 229 ? 19.757 25.701 7.463 1.00 72.81 229 PRO A O 1
ATOM 1743 N N . ARG A 1 230 ? 18.284 24.044 7.070 1.00 77.81 230 ARG A N 1
ATOM 1744 C CA . ARG A 1 230 ? 19.025 23.040 7.819 1.00 77.81 230 ARG A CA 1
ATOM 1745 C C . ARG A 1 230 ? 20.307 22.742 7.049 1.00 77.81 230 ARG A C 1
ATOM 1747 O O . ARG A 1 230 ? 20.241 22.550 5.839 1.00 77.81 230 ARG A O 1
ATOM 1754 N N . ASP A 1 231 ? 21.440 22.693 7.745 1.00 85.44 231 ASP A N 1
ATOM 1755 C CA . ASP A 1 231 ? 22.704 22.328 7.108 1.00 85.44 231 ASP A CA 1
ATOM 1756 C C . ASP A 1 231 ? 22.577 20.956 6.439 1.00 85.44 231 ASP A C 1
ATOM 1758 O O . ASP A 1 231 ? 22.096 19.984 7.038 1.00 85.44 231 ASP A O 1
ATOM 1762 N N . ASP A 1 232 ? 23.012 20.891 5.185 1.00 83.19 232 ASP A N 1
ATOM 1763 C CA . ASP A 1 232 ? 22.954 19.672 4.400 1.00 83.19 232 ASP A CA 1
ATOM 1764 C C . ASP A 1 232 ? 24.096 18.737 4.779 1.00 83.19 232 ASP A C 1
ATOM 1766 O O . ASP A 1 232 ? 25.253 18.922 4.402 1.00 83.19 232 ASP A O 1
ATOM 1770 N N . ASP A 1 233 ? 23.749 17.700 5.534 1.00 86.75 233 ASP A N 1
ATOM 1771 C CA . ASP A 1 233 ? 24.627 16.566 5.778 1.00 86.75 233 ASP A CA 1
ATOM 1772 C C . ASP A 1 233 ? 24.675 15.686 4.521 1.00 86.75 233 ASP A C 1
ATOM 1774 O O . ASP A 1 233 ? 23.685 15.054 4.151 1.00 86.75 233 ASP A O 1
ATOM 1778 N N . ALA A 1 234 ? 25.840 15.622 3.873 1.00 86.00 234 ALA A N 1
ATOM 1779 C CA . ALA A 1 234 ? 26.061 14.794 2.686 1.00 86.00 234 ALA A CA 1
ATOM 1780 C C . ALA A 1 234 ? 25.853 13.286 2.940 1.00 86.00 234 ALA A C 1
ATOM 1782 O O . ALA A 1 234 ? 25.745 12.516 1.986 1.00 86.00 234 ALA A O 1
ATOM 1783 N N . SER A 1 235 ? 25.816 12.852 4.205 1.00 87.75 235 SER A N 1
ATOM 1784 C CA . SER A 1 235 ? 25.498 11.475 4.588 1.00 87.75 235 SER A CA 1
ATOM 1785 C C . SER A 1 235 ? 23.998 11.210 4.782 1.00 87.75 235 SER A C 1
ATOM 1787 O O . SER A 1 235 ? 23.603 10.047 4.899 1.00 87.75 235 SER A O 1
ATOM 1789 N N . ASP A 1 236 ? 23.148 12.244 4.770 1.00 88.38 236 ASP A N 1
ATOM 1790 C CA . ASP A 1 236 ? 21.696 12.093 4.870 1.00 88.38 236 ASP A CA 1
ATOM 1791 C C . ASP A 1 236 ? 21.116 11.611 3.535 1.00 88.38 236 ASP A C 1
ATOM 1793 O O . ASP A 1 236 ? 20.960 12.363 2.574 1.00 88.38 236 ASP A O 1
ATOM 1797 N N . ASN A 1 237 ? 20.786 10.326 3.480 1.00 88.88 237 ASN A N 1
ATOM 1798 C CA . ASN A 1 237 ? 20.201 9.673 2.313 1.00 88.88 237 ASN A CA 1
ATOM 1799 C C . ASN A 1 237 ? 18.667 9.765 2.257 1.00 88.88 237 ASN A C 1
ATOM 1801 O O . ASN A 1 237 ? 18.058 9.165 1.368 1.00 88.88 237 ASN A O 1
ATOM 1805 N N . ARG A 1 238 ? 18.030 10.490 3.183 1.00 92.19 238 ARG A N 1
ATOM 1806 C CA . ARG A 1 238 ? 16.581 10.715 3.155 1.00 92.19 238 ARG A CA 1
ATOM 1807 C C . ARG A 1 238 ? 16.201 11.684 2.034 1.00 92.19 238 ARG A C 1
ATOM 1809 O O . ARG A 1 238 ? 16.905 12.648 1.742 1.00 92.19 238 ARG A O 1
ATOM 1816 N N . ARG A 1 239 ? 15.039 11.454 1.425 1.00 94.69 239 ARG A N 1
ATOM 1817 C CA . ARG A 1 239 ? 14.393 12.375 0.484 1.00 94.69 239 ARG A CA 1
ATOM 1818 C C . ARG A 1 239 ? 13.829 13.571 1.229 1.00 94.69 239 ARG A C 1
ATOM 1820 O O . ARG A 1 239 ? 13.301 13.422 2.327 1.00 94.69 239 ARG A O 1
ATOM 1827 N N . ARG A 1 240 ? 13.906 14.751 0.627 1.00 95.06 240 ARG A N 1
ATOM 1828 C CA . ARG A 1 240 ? 13.305 15.977 1.161 1.00 95.06 240 ARG A CA 1
ATOM 1829 C C . ARG A 1 240 ? 11.873 16.082 0.682 1.00 95.06 240 ARG A C 1
ATOM 1831 O O . ARG A 1 240 ? 11.575 15.730 -0.456 1.00 95.06 240 ARG A O 1
ATOM 1838 N N . LEU A 1 241 ? 11.003 16.553 1.560 1.00 95.81 241 LEU A N 1
ATOM 1839 C CA . LEU A 1 241 ? 9.617 16.866 1.264 1.00 95.81 241 LEU A CA 1
ATOM 1840 C C . LEU A 1 241 ? 9.477 18.377 1.219 1.00 95.81 241 LEU A C 1
ATOM 1842 O O . LEU A 1 241 ? 9.884 19.060 2.158 1.00 95.81 241 LEU A O 1
ATOM 1846 N N . TYR A 1 242 ? 8.865 18.879 0.158 1.00 95.56 242 TYR A N 1
ATOM 1847 C CA . TYR A 1 242 ? 8.620 20.296 -0.035 1.00 95.56 242 TYR A CA 1
ATOM 1848 C C . TYR A 1 242 ? 7.131 20.609 -0.090 1.00 95.56 242 TYR A C 1
ATOM 1850 O O . TYR A 1 242 ? 6.320 19.763 -0.464 1.00 95.56 242 TYR A O 1
ATOM 1858 N N . LEU A 1 243 ? 6.790 21.852 0.231 1.00 95.12 243 LEU A N 1
ATOM 1859 C CA . LEU A 1 243 ? 5.500 22.457 -0.070 1.00 95.12 243 LEU A CA 1
ATOM 1860 C C . LEU A 1 243 ? 5.742 23.728 -0.881 1.00 95.12 243 LEU A C 1
ATOM 1862 O O . LEU A 1 243 ? 6.560 24.557 -0.482 1.00 9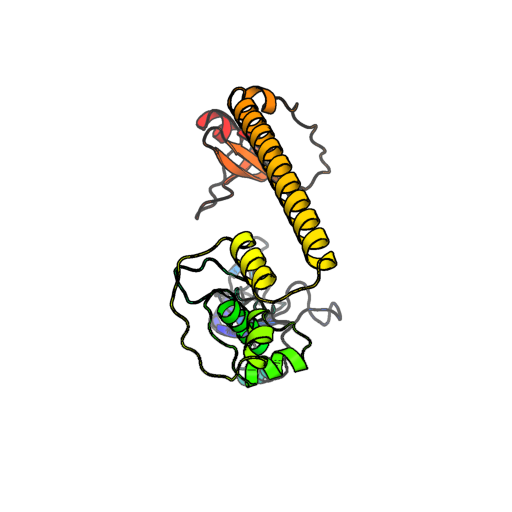5.12 243 LEU A O 1
ATOM 1866 N N . ASP A 1 244 ? 5.062 23.874 -2.012 1.00 95.62 244 ASP A N 1
ATOM 1867 C CA . ASP A 1 244 ? 5.175 25.078 -2.833 1.00 95.62 244 ASP A CA 1
ATOM 1868 C C . ASP A 1 244 ? 4.202 26.191 -2.397 1.00 95.62 244 ASP A C 1
ATOM 1870 O O . ASP A 1 244 ? 3.310 25.973 -1.571 1.00 95.62 244 ASP A O 1
ATOM 1874 N N . GLY A 1 245 ? 4.345 27.389 -2.970 1.00 91.06 245 GLY A N 1
ATOM 1875 C CA . GLY A 1 245 ? 3.480 28.542 -2.681 1.00 91.06 245 GLY A CA 1
ATOM 1876 C C . GLY A 1 245 ? 2.007 28.369 -3.075 1.00 91.06 245 GLY A C 1
ATOM 1877 O O . GLY A 1 245 ? 1.167 29.183 -2.695 1.00 91.06 245 GLY A O 1
ATOM 1878 N N . LYS A 1 246 ? 1.665 27.298 -3.801 1.00 94.19 246 LYS A N 1
ATOM 1879 C CA . LYS A 1 246 ? 0.291 26.920 -4.164 1.00 94.19 246 LYS A CA 1
ATOM 1880 C C . LYS A 1 246 ? -0.259 25.795 -3.272 1.00 94.19 246 LYS A C 1
ATOM 1882 O O . LYS A 1 246 ? -1.407 25.395 -3.453 1.00 94.19 246 LYS A O 1
ATOM 1887 N N . GLY A 1 247 ? 0.523 25.294 -2.311 1.00 92.25 247 GLY A N 1
ATOM 1888 C CA . GLY A 1 247 ? 0.143 24.200 -1.414 1.00 92.25 247 GLY A CA 1
ATOM 1889 C C . GLY A 1 247 ? 0.348 22.797 -1.997 1.00 92.25 247 GLY A C 1
ATOM 1890 O O . GLY A 1 247 ? -0.121 21.824 -1.406 1.00 92.25 247 GLY A O 1
ATOM 1891 N N . THR A 1 248 ? 1.043 22.658 -3.127 1.00 94.44 248 THR A N 1
ATOM 1892 C CA . THR A 1 248 ? 1.377 21.349 -3.704 1.00 94.44 248 THR A CA 1
ATOM 1893 C C . THR A 1 248 ? 2.570 20.754 -2.969 1.00 94.44 248 THR A C 1
ATOM 1895 O O . THR A 1 248 ? 3.581 21.428 -2.760 1.00 94.44 248 THR A O 1
ATOM 1898 N N . ALA A 1 249 ? 2.468 19.480 -2.588 1.00 95.69 249 ALA A N 1
ATOM 1899 C CA . ALA A 1 249 ? 3.567 18.747 -1.972 1.00 95.69 249 ALA A CA 1
ATOM 1900 C C . ALA A 1 249 ? 4.492 18.138 -3.033 1.00 95.69 249 ALA A C 1
ATOM 1902 O O . ALA A 1 249 ? 4.020 17.528 -3.996 1.00 95.69 249 ALA A O 1
ATOM 1903 N N . TRP A 1 250 ? 5.801 18.235 -2.811 1.00 97.00 250 TRP A N 1
ATOM 1904 C CA . TRP A 1 250 ? 6.837 17.679 -3.682 1.00 97.00 250 TRP A CA 1
ATOM 1905 C C . TRP A 1 250 ? 7.822 16.818 -2.890 1.00 97.00 250 TRP A C 1
ATOM 1907 O O . TRP A 1 250 ? 7.960 16.977 -1.680 1.00 97.00 250 TRP A O 1
ATOM 1917 N N . ILE A 1 251 ? 8.517 15.910 -3.568 1.00 96.56 251 ILE A N 1
ATOM 1918 C CA . ILE A 1 251 ? 9.564 15.064 -2.988 1.00 96.56 251 ILE A CA 1
ATOM 1919 C C . ILE A 1 251 ? 10.818 15.095 -3.862 1.00 96.56 251 ILE A C 1
ATOM 1921 O O . ILE A 1 251 ? 10.714 15.069 -5.090 1.00 96.56 251 ILE A O 1
ATOM 1925 N N . SER A 1 252 ? 12.000 15.151 -3.243 1.00 96.44 252 SER A N 1
ATOM 1926 C CA . SER A 1 252 ? 13.270 15.103 -3.974 1.00 96.44 252 SER A CA 1
ATOM 1927 C C . SER A 1 252 ? 13.577 13.714 -4.527 1.00 96.44 252 SER A C 1
ATOM 1929 O O . SER A 1 252 ? 13.349 12.692 -3.874 1.00 96.44 252 SER A O 1
ATOM 1931 N N . LEU A 1 253 ? 14.118 13.675 -5.746 1.00 94.25 253 LEU A N 1
ATOM 1932 C CA . LEU A 1 253 ? 14.482 12.446 -6.452 1.00 94.25 253 LEU A CA 1
ATOM 1933 C C . LEU A 1 253 ? 15.986 12.250 -6.578 1.00 94.25 253 LEU A C 1
ATOM 1935 O O . LEU A 1 253 ? 16.484 11.157 -6.312 1.00 94.25 253 LEU A O 1
ATOM 1939 N N . TYR A 1 254 ? 16.725 13.266 -7.006 1.00 92.69 254 TYR A N 1
ATOM 1940 C CA . TYR A 1 254 ? 18.179 13.212 -7.125 1.00 92.69 254 TYR A CA 1
ATOM 1941 C C . TYR A 1 254 ? 18.751 14.618 -7.315 1.00 92.69 254 TYR A C 1
ATOM 1943 O O . TYR A 1 254 ? 18.023 15.578 -7.564 1.00 92.69 254 TYR A O 1
ATOM 1951 N N . HIS A 1 255 ? 20.070 14.714 -7.169 1.00 91.56 255 HIS A N 1
ATOM 1952 C CA . HIS A 1 255 ? 20.836 15.918 -7.458 1.00 91.56 255 HIS A CA 1
ATOM 1953 C C . HIS A 1 255 ? 21.724 15.643 -8.670 1.00 91.56 255 HIS A C 1
ATOM 1955 O O . HIS A 1 255 ? 22.425 14.631 -8.685 1.00 91.56 255 HIS A O 1
ATOM 1961 N N . ASP A 1 256 ? 21.692 16.525 -9.664 1.00 92.94 256 ASP A N 1
ATOM 1962 C CA . ASP A 1 256 ? 22.549 16.454 -10.850 1.00 92.94 256 ASP A CA 1
ATOM 1963 C C . ASP A 1 256 ? 23.100 17.842 -11.181 1.00 92.94 256 ASP A C 1
ATOM 1965 O O . ASP A 1 256 ? 22.341 18.801 -11.286 1.00 92.94 256 ASP A O 1
ATOM 1969 N N . ASP A 1 257 ? 24.424 17.956 -11.273 1.00 92.94 257 ASP A N 1
ATOM 1970 C CA . ASP A 1 257 ? 25.150 19.207 -11.549 1.00 92.94 257 ASP A CA 1
ATOM 1971 C C . ASP A 1 257 ? 24.672 20.422 -10.713 1.00 92.94 257 ASP A C 1
ATOM 1973 O O . ASP A 1 257 ? 24.458 21.528 -11.206 1.00 92.94 257 ASP A O 1
ATOM 1977 N N . GLY A 1 258 ? 24.423 20.200 -9.415 1.00 90.94 258 GLY A N 1
ATOM 1978 C CA . GLY A 1 258 ? 23.927 21.235 -8.495 1.00 90.94 258 GLY A CA 1
ATOM 1979 C C . GLY A 1 258 ? 22.450 21.616 -8.672 1.00 90.94 258 GLY A C 1
ATOM 1980 O O . GLY A 1 258 ? 21.987 22.560 -8.028 1.00 90.94 258 GLY A O 1
ATOM 1981 N N . THR A 1 259 ? 21.718 20.886 -9.515 1.00 94.56 259 THR A N 1
ATOM 1982 C CA . THR A 1 259 ? 20.267 20.987 -9.705 1.00 94.56 259 THR A CA 1
ATOM 1983 C C . THR A 1 259 ? 19.572 19.914 -8.877 1.00 94.56 259 THR A C 1
ATOM 1985 O O . THR A 1 259 ? 19.907 18.732 -8.976 1.00 94.56 259 THR A O 1
ATOM 1988 N N . GLU A 1 260 ? 18.598 20.313 -8.062 1.00 95.75 260 GLU A N 1
ATOM 1989 C CA . GLU A 1 260 ? 17.756 19.380 -7.318 1.00 95.75 260 GLU A CA 1
ATOM 1990 C C . GLU A 1 260 ? 16.472 19.104 -8.098 1.00 95.75 260 GLU A C 1
ATOM 1992 O O . GLU A 1 260 ? 15.688 20.014 -8.376 1.00 95.75 260 GLU A O 1
ATOM 1997 N N . TRP A 1 261 ? 16.255 17.835 -8.434 1.00 96.88 261 TRP A N 1
ATOM 1998 C CA . TRP A 1 261 ? 15.070 17.391 -9.155 1.00 96.88 261 TRP A CA 1
ATOM 1999 C C . TRP A 1 261 ? 14.010 16.890 -8.178 1.00 96.88 261 TRP A C 1
ATOM 2001 O O . TRP A 1 261 ? 14.274 16.014 -7.346 1.00 96.88 261 TRP A O 1
ATOM 2011 N N . ILE A 1 262 ? 12.801 17.436 -8.295 1.00 97.31 262 ILE A N 1
ATOM 2012 C CA . ILE A 1 262 ? 11.644 17.116 -7.458 1.00 97.31 262 ILE A CA 1
ATOM 2013 C C . ILE A 1 262 ? 10.462 16.644 -8.308 1.00 97.31 262 ILE A C 1
ATOM 2015 O O . ILE A 1 262 ? 10.332 17.004 -9.479 1.00 97.31 262 ILE A O 1
ATOM 2019 N N . VAL A 1 263 ? 9.571 15.858 -7.705 1.00 96.62 263 VAL A N 1
ATOM 2020 C CA . VAL A 1 263 ? 8.295 15.434 -8.308 1.00 96.62 263 VAL A CA 1
ATOM 2021 C C . VAL A 1 263 ? 7.133 15.694 -7.363 1.00 96.62 263 VAL A C 1
ATOM 2023 O O . VAL A 1 263 ? 7.325 15.648 -6.145 1.00 96.62 263 VAL A O 1
ATOM 2026 N N . PRO A 1 264 ? 5.926 15.962 -7.886 1.00 96.44 264 PRO A N 1
ATOM 2027 C CA . PRO A 1 264 ? 4.761 16.129 -7.036 1.00 96.44 264 PRO A CA 1
ATOM 2028 C C . PRO A 1 264 ? 4.439 14.802 -6.340 1.00 96.44 264 PRO A C 1
ATOM 2030 O O . PRO A 1 264 ? 4.458 13.738 -6.957 1.00 96.44 264 PRO A O 1
ATOM 2033 N N . VAL A 1 265 ? 4.118 14.863 -5.047 1.00 94.56 265 VAL A N 1
ATOM 2034 C CA . VAL A 1 265 ? 3.724 13.682 -4.257 1.00 94.56 265 VAL A CA 1
ATOM 2035 C C . VAL A 1 265 ? 2.374 13.131 -4.734 1.00 94.56 265 VAL A C 1
ATOM 2037 O O . VAL A 1 265 ? 2.103 11.938 -4.607 1.00 94.56 265 VAL A O 1
ATOM 2040 N N . GLN A 1 266 ? 1.525 13.993 -5.301 1.00 87.69 266 GLN A N 1
ATOM 2041 C CA . GLN A 1 266 ? 0.218 13.637 -5.848 1.00 87.69 266 GLN A CA 1
ATOM 2042 C C . GLN A 1 266 ? 0.142 14.008 -7.337 1.00 87.69 266 GLN A C 1
ATOM 2044 O O . GLN A 1 266 ? 0.312 15.169 -7.699 1.00 87.69 266 GLN A O 1
ATOM 2049 N N . GLY A 1 267 ? -0.133 13.023 -8.197 1.00 76.25 267 GLY A N 1
ATOM 2050 C CA . GLY A 1 267 ? -0.332 13.204 -9.639 1.00 76.25 267 GLY A CA 1
ATOM 2051 C C . GLY A 1 267 ? -0.152 11.898 -10.421 1.00 76.25 267 GLY A C 1
ATOM 2052 O O . GLY A 1 267 ? 0.663 11.062 -10.045 1.00 76.25 267 GLY A O 1
ATOM 2053 N N . GLU A 1 268 ? -0.915 11.703 -11.506 1.00 56.69 268 GLU A N 1
ATOM 2054 C CA . GLU A 1 268 ? -0.847 10.479 -12.335 1.00 56.69 268 GLU A CA 1
ATOM 2055 C C . GLU A 1 268 ? 0.445 10.370 -13.160 1.00 56.69 268 GLU A C 1
ATOM 2057 O O . GLU A 1 268 ? 0.805 9.283 -13.609 1.00 56.69 268 GLU A O 1
ATOM 2062 N N . VAL A 1 269 ? 1.160 11.482 -13.352 1.00 75.56 269 VAL A N 1
ATOM 2063 C CA . VAL A 1 269 ? 2.408 11.523 -14.117 1.00 75.56 269 VAL A CA 1
ATOM 2064 C C . VAL A 1 269 ? 3.450 12.296 -13.319 1.00 75.56 269 VAL A C 1
ATOM 2066 O O . VAL A 1 269 ? 3.311 13.499 -13.101 1.00 75.56 269 VAL A O 1
ATOM 2069 N N . ALA A 1 270 ? 4.500 11.601 -12.883 1.00 79.81 270 ALA A N 1
ATOM 2070 C CA . ALA A 1 270 ? 5.650 12.210 -12.229 1.00 79.81 270 ALA A CA 1
ATOM 2071 C C . ALA A 1 270 ? 6.476 12.974 -13.275 1.00 79.81 270 ALA A C 1
ATOM 2073 O O . ALA A 1 270 ? 7.318 12.397 -13.960 1.00 79.81 270 ALA A O 1
ATOM 2074 N N . ILE A 1 271 ? 6.185 14.266 -13.444 1.00 89.31 271 ILE A N 1
ATOM 2075 C CA . ILE A 1 271 ? 7.024 15.169 -14.235 1.00 89.31 271 ILE A CA 1
ATOM 2076 C C . ILE A 1 271 ? 8.088 15.723 -13.297 1.00 89.31 271 ILE A C 1
ATOM 2078 O O . ILE A 1 271 ? 7.773 16.467 -12.368 1.00 89.31 271 ILE A O 1
ATOM 2082 N N . GLU A 1 272 ? 9.334 15.330 -13.537 1.00 96.06 272 GLU A N 1
ATOM 2083 C CA . GLU A 1 272 ? 10.496 15.843 -12.819 1.00 96.06 272 GLU A CA 1
ATOM 2084 C C . GLU A 1 272 ? 10.681 17.325 -13.139 1.00 96.06 272 GLU A C 1
ATOM 2086 O O . GLU A 1 272 ? 10.616 17.746 -14.300 1.00 96.06 272 GLU A O 1
ATOM 2091 N N . ARG A 1 273 ? 10.888 18.134 -12.103 1.00 96.75 273 ARG A N 1
ATOM 2092 C CA . ARG A 1 273 ? 11.121 19.570 -12.240 1.00 96.75 273 ARG A CA 1
ATOM 2093 C C . ARG A 1 273 ? 12.292 19.998 -11.376 1.00 96.75 273 ARG A C 1
ATOM 2095 O O . ARG A 1 273 ? 12.511 19.444 -10.304 1.00 96.75 273 ARG A O 1
ATOM 2102 N N . ASP A 1 274 ? 13.012 21.007 -11.842 1.00 97.31 274 ASP A N 1
ATOM 2103 C CA . ASP A 1 274 ? 14.006 21.713 -11.039 1.00 97.31 274 ASP A CA 1
ATOM 2104 C C . ASP A 1 274 ? 13.299 22.427 -9.876 1.00 97.31 274 ASP A C 1
ATOM 2106 O O . ASP A 1 274 ? 12.363 23.206 -10.091 1.00 97.31 274 ASP A O 1
ATOM 2110 N N . ALA A 1 275 ? 13.750 22.165 -8.649 1.00 96.44 275 ALA A N 1
ATOM 2111 C CA . ALA A 1 275 ? 13.238 22.785 -7.433 1.00 96.44 275 ALA A CA 1
ATOM 2112 C C . ALA A 1 275 ? 13.255 24.321 -7.496 1.00 96.44 275 ALA A C 1
ATOM 2114 O O . ALA A 1 275 ? 12.292 24.960 -7.069 1.00 96.44 275 ALA A O 1
ATOM 2115 N N . ARG A 1 276 ? 14.297 24.927 -8.086 1.00 95.88 276 ARG A N 1
ATOM 2116 C CA . ARG A 1 276 ? 14.382 26.389 -8.256 1.00 95.88 276 ARG A CA 1
ATOM 2117 C C . ARG A 1 276 ? 13.307 26.896 -9.202 1.00 95.88 276 ARG A C 1
ATOM 2119 O O . ARG A 1 276 ? 12.618 27.857 -8.889 1.00 95.88 276 ARG A O 1
ATOM 2126 N N . HIS A 1 277 ? 13.110 26.201 -10.319 1.00 96.50 277 HIS A N 1
ATOM 2127 C CA . HIS A 1 277 ? 12.065 26.554 -11.274 1.00 96.50 277 HIS A CA 1
ATOM 2128 C C . HIS A 1 277 ? 10.669 26.449 -10.646 1.00 96.50 277 HIS A C 1
ATOM 2130 O O . HIS A 1 277 ? 9.820 27.301 -10.895 1.00 96.50 277 HIS A O 1
ATOM 2136 N N . VAL A 1 278 ? 10.415 25.418 -9.829 1.00 96.38 278 VAL A N 1
ATOM 2137 C CA . VAL A 1 278 ? 9.146 25.305 -9.094 1.00 96.38 278 VAL A CA 1
ATOM 2138 C C . VAL A 1 278 ? 8.987 26.472 -8.123 1.00 96.38 278 VAL A C 1
ATOM 2140 O O . VAL A 1 278 ? 7.925 27.085 -8.127 1.00 96.38 278 VAL A O 1
ATOM 2143 N N . ALA A 1 279 ? 10.022 26.815 -7.351 1.00 95.75 279 ALA A N 1
ATOM 2144 C CA . ALA A 1 279 ? 9.991 27.955 -6.435 1.00 95.75 279 ALA A CA 1
ATOM 2145 C C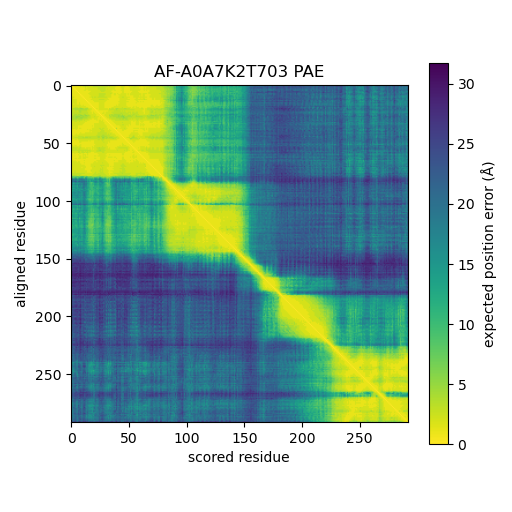 . ALA A 1 279 ? 9.690 29.282 -7.157 1.00 95.75 279 ALA A C 1
ATOM 2147 O O . ALA A 1 279 ? 8.829 30.037 -6.707 1.00 95.75 279 ALA A O 1
ATOM 2148 N N . ASP A 1 280 ? 10.338 29.534 -8.298 1.00 95.38 280 ASP A N 1
ATOM 2149 C CA . ASP A 1 280 ? 10.122 30.735 -9.114 1.00 95.38 280 ASP A CA 1
ATOM 2150 C C . ASP A 1 280 ? 8.688 30.803 -9.670 1.00 95.38 280 ASP A C 1
ATOM 2152 O O . ASP A 1 280 ? 8.073 31.869 -9.702 1.00 95.38 280 ASP A O 1
ATOM 2156 N N . GLU A 1 281 ? 8.126 29.669 -10.104 1.00 96.19 281 GLU A N 1
ATOM 2157 C CA . GLU A 1 281 ? 6.784 29.612 -10.698 1.00 96.19 281 GLU A CA 1
ATOM 2158 C C . GLU A 1 281 ? 5.657 29.733 -9.659 1.00 96.19 281 GLU A C 1
ATOM 2160 O O . GLU A 1 281 ? 4.590 30.292 -9.933 1.00 96.19 281 GLU A O 1
ATOM 2165 N N . THR A 1 282 ? 5.847 29.156 -8.475 1.00 95.25 282 THR A N 1
ATOM 2166 C CA . THR A 1 282 ? 4.819 29.096 -7.425 1.00 95.25 282 THR A CA 1
ATOM 2167 C C . THR A 1 282 ? 4.970 30.211 -6.396 1.00 95.25 282 THR A C 1
ATOM 2169 O O . THR A 1 282 ? 4.072 30.407 -5.581 1.00 95.25 282 THR A O 1
ATOM 2172 N N . GLY A 1 283 ? 6.080 30.949 -6.450 1.00 95.25 283 GLY A N 1
ATOM 2173 C CA . GLY A 1 283 ? 6.439 32.020 -5.530 1.00 95.25 283 GLY A CA 1
ATOM 2174 C C . GLY A 1 283 ? 7.191 31.543 -4.287 1.00 95.25 283 GLY A C 1
ATOM 2175 O O . GLY A 1 283 ? 7.813 32.366 -3.620 1.00 95.25 283 GLY A O 1
ATOM 2176 N N . SER A 1 284 ? 7.163 30.245 -3.963 1.00 93.75 284 SER A N 1
ATOM 2177 C CA . SER A 1 284 ? 7.966 29.673 -2.880 1.00 93.75 284 SER A CA 1
ATOM 2178 C C . SER A 1 284 ? 8.073 28.153 -2.979 1.00 93.75 284 SER A C 1
ATOM 2180 O O . SER A 1 284 ? 7.197 27.473 -3.512 1.00 93.75 284 SER A O 1
ATOM 2182 N N . LEU A 1 285 ? 9.145 27.600 -2.421 1.00 94.50 285 LEU A N 1
ATOM 2183 C CA . LEU A 1 285 ? 9.287 26.170 -2.180 1.00 94.50 285 LEU A CA 1
ATOM 2184 C C . LEU A 1 285 ? 9.981 25.989 -0.831 1.00 94.50 285 LEU A C 1
ATOM 2186 O O . LEU A 1 285 ? 11.128 26.400 -0.668 1.00 94.50 285 LEU A O 1
ATOM 2190 N N . ARG A 1 286 ? 9.278 25.411 0.148 1.00 91.75 286 ARG A N 1
ATOM 2191 C CA . ARG A 1 286 ? 9.794 25.227 1.514 1.00 91.75 286 ARG A CA 1
ATOM 2192 C C . ARG A 1 286 ? 9.966 23.755 1.847 1.00 91.75 286 ARG A C 1
ATOM 2194 O O . ARG A 1 286 ? 9.061 22.968 1.581 1.00 91.75 286 ARG A O 1
ATOM 2201 N N . GLU A 1 287 ? 11.091 23.382 2.451 1.00 93.94 287 GLU A N 1
ATOM 2202 C CA . GLU A 1 287 ? 11.282 22.034 3.000 1.00 93.94 287 GLU A CA 1
ATOM 2203 C C . GLU A 1 287 ? 10.388 21.874 4.244 1.00 93.94 287 GLU A C 1
ATOM 2205 O O . GLU A 1 287 ? 10.488 22.647 5.193 1.00 93.94 287 GLU A O 1
ATOM 2210 N N . ILE A 1 288 ? 9.494 20.883 4.237 1.00 93.88 288 ILE A N 1
ATOM 2211 C CA . ILE A 1 288 ? 8.576 20.570 5.348 1.00 93.88 288 ILE A CA 1
ATOM 2212 C C . ILE A 1 288 ? 8.988 19.312 6.123 1.00 93.88 288 ILE A C 1
ATOM 2214 O O . ILE A 1 288 ? 8.403 18.999 7.159 1.00 93.88 288 ILE A O 1
ATOM 2218 N N . GLY A 1 289 ? 9.979 18.565 5.631 1.00 92.94 289 GLY A N 1
ATOM 2219 C CA . GLY A 1 289 ? 10.474 17.363 6.291 1.00 92.94 289 GLY A CA 1
ATOM 2220 C C . GLY A 1 289 ? 11.348 16.495 5.395 1.00 92.94 289 GLY A C 1
ATOM 2221 O O . GLY A 1 289 ? 11.684 16.865 4.272 1.00 92.94 289 GLY A O 1
ATOM 2222 N N . ARG A 1 290 ? 11.703 15.310 5.902 1.00 94.38 290 ARG A N 1
ATOM 2223 C CA . ARG A 1 290 ? 12.479 14.298 5.175 1.00 94.38 290 ARG A CA 1
ATOM 2224 C C . ARG A 1 290 ? 11.887 12.904 5.386 1.00 94.38 290 ARG A C 1
ATOM 2226 O O . ARG A 1 290 ? 11.423 12.605 6.487 1.00 94.38 290 ARG A O 1
ATOM 2233 N N . CYS A 1 291 ? 11.924 12.049 4.370 1.00 93.44 291 CYS A N 1
ATOM 2234 C CA . CYS A 1 291 ? 11.454 10.662 4.425 1.00 93.44 291 CYS A CA 1
ATOM 2235 C C . CYS A 1 291 ? 12.470 9.690 3.809 1.00 93.44 291 CYS A C 1
ATOM 2237 O O . CYS A 1 291 ? 13.338 10.098 3.045 1.00 93.44 291 CYS A O 1
ATOM 2239 N N . TRP A 1 292 ? 12.383 8.413 4.178 1.00 86.69 292 TRP A N 1
ATOM 2240 C CA . TRP A 1 292 ? 13.207 7.347 3.598 1.00 86.69 292 TRP A CA 1
ATOM 2241 C C . TRP A 1 292 ? 12.705 6.937 2.215 1.00 86.69 292 TRP A C 1
ATOM 2243 O O . TRP A 1 292 ? 11.467 6.962 2.022 1.00 86.69 292 TRP A O 1
#